Protein AF-A0A954J4G6-F1 (afdb_monomer)

Mean predicted aligned error: 4.96 Å

Radius of gyration: 21.64 Å; Cα contacts (8 Å, |Δi|>4): 442; chains: 1; bounding box: 51×30×66 Å

Sequence (267 aa):
ARALQIHADELAREHLVERLFADDDSALHAAVLDAFADPEGMAVESLALSPGILVVGAGEATLFSTLAVEAVTRARRIAVERGADAIAPREVLYGAVASLTQDARAALVEAGLREELAAGESTSRTSSIVESGHLFHAFSNDARRLLVLAAREASRAEEPSISPARLVLAALQTDRDLGAACGLTSHRARLLLDGRTVDATPAPVRELVVDPTLTAFLESLPEGAGSIDVALQLLLEPQHELAQILLRQKVGADRLRAARSVFSDPH

Solvent-accessible surface area (backbone atoms only — not comparable to full-atom values): 14036 Å² total; per-residue (Å²): 112,66,52,53,53,28,61,24,79,41,47,46,54,33,56,56,54,17,49,41,28,64,29,81,71,29,23,33,20,50,44,33,47,75,65,75,34,59,30,63,60,49,14,38,54,27,50,62,69,33,71,56,47,64,48,75,56,94,91,44,59,39,27,40,22,48,48,23,51,51,8,50,53,44,9,47,53,51,24,36,73,23,23,29,76,44,29,40,40,46,34,38,27,37,19,9,51,76,45,41,55,70,69,59,38,48,55,45,40,77,65,42,39,38,64,69,57,30,60,56,83,68,45,98,49,80,35,77,43,70,93,73,75,74,84,66,75,46,41,31,74,65,27,49,51,21,51,54,47,16,37,53,57,20,54,76,67,72,42,88,33,28,14,18,50,32,40,36,42,20,22,25,62,67,35,60,65,55,13,62,68,19,47,35,50,31,71,61,52,46,67,70,40,59,96,59,44,79,65,84,59,71,58,80,90,71,88,62,50,70,34,68,68,31,53,56,52,59,72,69,50,60,91,88,59,45,55,48,48,54,56,48,56,39,54,76,43,59,87,40,69,75,25,39,54,37,51,76,55,70,55,42,64,72,57,49,62,59,35,58,82,78,41,66,56,79,131

Secondary structure (DSSP, 8-state):
-HHHHTT-SEE-HHHHHHHHHH-TTSHHHHHHHHTT--HHHHHHHHHHHSSSSEEEETTEEEEEPHHHHHHHHHHHHHHHHTT-SSB-HHHHHHHHHTTS-HHHHHHHHHTT--HHHHH-PPPSSPPSS-SSS-TTTTB-HHHHHHHHHHHHHHHHTT-SEE-HHHHHHHHHHH-HHHHHHTT--HHHHHHHSTT-----PPPP--PPEEPHHHHHHHHTSPTT--HHHHHHHHTTSTTSHHHHHHHHTT--HHHHHHHTTT-----

pLDDT: mean 92.08, std 5.9, range [64.94, 98.0]

Nearest PDB structures (foldseek):
  8xqu-assembly1_A  TM=8.124E-01  e=1.293E-04  Homo sapiens
  8ibp-assembly1_A  TM=8.055E-01  e=1.829E-04  Mycobacterium tuberculosis
  3fh2-assembly1_A  TM=7.903E-01  e=2.343E-04  Corynebacterium glutamicum
  3wde-assembly1_A  TM=7.968E-01  e=3.845E-04  Mycobacterium tuberculosis
  6ucr-assembly1_A  TM=7.810E-01  e=3.845E-04  Mycobacterium tuberculosis H37Rv

Structure (mmCIF, N/CA/C/O backbone):
data_AF-A0A954J4G6-F1
#
_entry.id   AF-A0A954J4G6-F1
#
loop_
_atom_site.group_PDB
_atom_site.id
_atom_site.type_symbol
_atom_site.label_atom_id
_atom_site.label_alt_id
_atom_site.label_comp_id
_atom_site.label_asym_id
_atom_site.label_entity_id
_atom_site.label_seq_id
_atom_site.pdbx_PDB_ins_code
_atom_site.Cartn_x
_atom_site.Cartn_y
_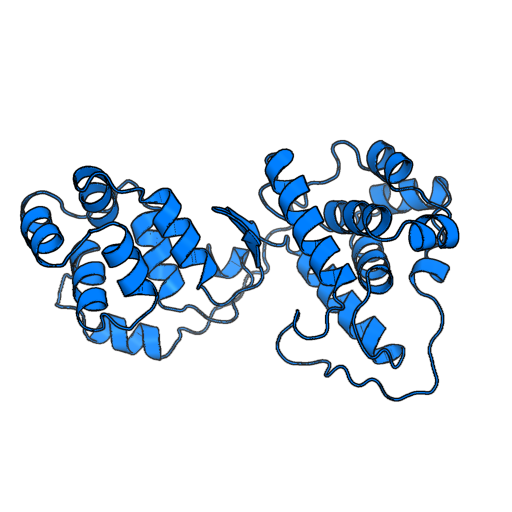atom_site.Cartn_z
_atom_site.occupancy
_atom_site.B_iso_or_equiv
_atom_site.auth_seq_id
_atom_site.auth_comp_id
_atom_site.auth_asym_id
_atom_site.auth_atom_id
_atom_site.pdbx_PDB_model_num
ATOM 1 N N . ALA A 1 1 ? -8.451 11.296 5.433 1.00 78.62 1 ALA A N 1
ATOM 2 C CA . ALA A 1 1 ? -7.071 11.463 4.918 1.00 78.62 1 ALA A CA 1
ATOM 3 C C . ALA A 1 1 ? -6.434 10.126 4.536 1.00 78.62 1 ALA A C 1
ATOM 5 O O . ALA A 1 1 ? -6.023 9.989 3.393 1.00 78.62 1 ALA A O 1
ATOM 6 N N . ARG A 1 2 ? -6.398 9.130 5.437 1.00 87.06 2 ARG A N 1
ATOM 7 C CA . ARG A 1 2 ? -5.784 7.812 5.183 1.00 87.06 2 ARG A CA 1
ATOM 8 C C . ARG A 1 2 ? -6.341 7.073 3.959 1.00 87.06 2 ARG A C 1
ATOM 10 O O . ARG A 1 2 ? -5.563 6.692 3.098 1.00 87.06 2 ARG A O 1
ATOM 17 N N . ALA A 1 3 ? -7.667 6.988 3.815 1.00 90.19 3 ALA A N 1
ATOM 18 C CA . ALA A 1 3 ? -8.317 6.393 2.638 1.00 90.19 3 ALA A CA 1
ATOM 19 C C . ALA A 1 3 ? -7.835 7.008 1.300 1.00 90.19 3 ALA A C 1
ATOM 21 O O . ALA A 1 3 ? -7.580 6.301 0.331 1.00 90.19 3 ALA A O 1
ATOM 22 N N . LEU A 1 4 ? -7.605 8.329 1.260 1.00 90.25 4 LEU A N 1
ATOM 23 C CA . LEU A 1 4 ? -7.035 8.997 0.082 1.00 90.25 4 LEU A CA 1
ATOM 24 C C . LEU A 1 4 ? -5.568 8.614 -0.151 1.00 90.25 4 LEU A C 1
ATOM 26 O O . LEU A 1 4 ? -5.170 8.419 -1.293 1.00 90.25 4 LEU A O 1
ATOM 30 N N . GLN A 1 5 ? -4.769 8.492 0.914 1.00 89.62 5 GLN A N 1
ATOM 31 C CA . GLN A 1 5 ? -3.356 8.096 0.820 1.00 89.62 5 GLN A CA 1
ATOM 32 C C . GLN A 1 5 ? -3.181 6.674 0.283 1.00 89.62 5 GLN A C 1
ATOM 34 O O . GLN A 1 5 ? -2.186 6.398 -0.379 1.00 89.62 5 GLN A O 1
ATOM 39 N N . ILE A 1 6 ? -4.137 5.786 0.562 1.00 91.56 6 ILE A N 1
ATOM 40 C CA . ILE A 1 6 ? -4.131 4.415 0.040 1.00 91.56 6 ILE A CA 1
ATOM 41 C C . ILE A 1 6 ? -4.846 4.303 -1.311 1.00 91.56 6 ILE A C 1
ATOM 43 O O . ILE A 1 6 ? -5.009 3.200 -1.820 1.00 91.56 6 ILE A O 1
ATOM 47 N N . HIS A 1 7 ? -5.275 5.423 -1.901 1.00 91.81 7 HIS A N 1
ATOM 48 C CA . HIS A 1 7 ? -5.999 5.469 -3.176 1.00 91.81 7 HIS A CA 1
ATOM 49 C C . HIS A 1 7 ? -7.298 4.648 -3.167 1.00 91.81 7 HIS A C 1
ATOM 51 O O . HIS A 1 7 ? -7.689 4.089 -4.189 1.00 91.81 7 HIS A O 1
ATOM 57 N N . ALA A 1 8 ? -7.976 4.585 -2.018 1.00 92.00 8 ALA A N 1
ATOM 58 C CA . ALA A 1 8 ? -9.291 3.965 -1.878 1.00 92.00 8 ALA A CA 1
ATOM 59 C C . ALA A 1 8 ? -10.324 4.707 -2.725 1.00 92.00 8 ALA A C 1
ATOM 61 O O . ALA A 1 8 ? -10.315 5.940 -2.740 1.00 92.00 8 ALA A O 1
ATOM 62 N N . ASP A 1 9 ? -11.217 3.986 -3.403 1.00 90.62 9 ASP A N 1
ATOM 63 C CA . ASP A 1 9 ? -12.318 4.585 -4.174 1.00 90.62 9 ASP A CA 1
ATOM 64 C C . ASP A 1 9 ? -13.518 4.987 -3.317 1.00 90.62 9 ASP A C 1
ATOM 66 O O . ASP A 1 9 ? -14.297 5.859 -3.705 1.00 90.62 9 ASP A O 1
ATOM 70 N N . GLU A 1 10 ? -13.618 4.412 -2.125 1.00 92.81 10 GLU A N 1
ATOM 71 C CA . GLU A 1 10 ? -14.697 4.641 -1.177 1.00 92.81 10 GLU A CA 1
ATOM 72 C C . GLU A 1 10 ? -14.179 4.659 0.263 1.00 92.81 10 GLU A C 1
ATOM 74 O O . GLU A 1 10 ? -13.083 4.182 0.568 1.00 92.81 10 GLU A O 1
ATOM 79 N N . LEU A 1 11 ? -14.980 5.218 1.164 1.00 94.06 11 LEU A N 1
ATOM 80 C CA . LEU A 1 11 ? -14.754 5.159 2.598 1.00 94.06 11 LEU A CA 1
ATOM 81 C C . LEU A 1 11 ? -15.533 3.974 3.185 1.00 94.06 11 LEU A C 1
ATOM 83 O O . LEU A 1 11 ? -16.742 4.061 3.372 1.00 94.06 11 LEU A O 1
ATOM 87 N N . ALA A 1 12 ? -14.819 2.890 3.481 1.00 94.69 12 ALA A N 1
ATOM 88 C CA . ALA A 1 12 ? -15.344 1.679 4.118 1.00 94.69 12 ALA A CA 1
ATOM 89 C C . ALA A 1 12 ? -15.074 1.590 5.636 1.00 94.69 12 ALA A C 1
ATOM 91 O O . ALA A 1 12 ? -14.345 2.414 6.202 1.00 94.69 12 ALA A O 1
ATOM 92 N N . ARG A 1 13 ? -15.663 0.576 6.292 1.00 94.56 13 ARG A N 1
ATOM 93 C CA . ARG A 1 13 ? -15.590 0.335 7.750 1.00 94.56 13 ARG A CA 1
ATOM 94 C C . ARG A 1 13 ? -14.171 0.130 8.251 1.00 94.56 13 ARG A C 1
ATOM 96 O O . ARG A 1 13 ? -13.824 0.587 9.335 1.00 94.56 13 ARG A O 1
ATOM 103 N N . GLU A 1 14 ? -13.351 -0.512 7.442 1.00 95.06 14 GLU A N 1
ATOM 104 C CA . GLU A 1 14 ? -11.958 -0.826 7.721 1.00 95.06 14 GLU A CA 1
ATOM 105 C C . GLU A 1 14 ? -11.155 0.449 8.006 1.00 95.06 14 GLU A C 1
ATOM 107 O O . GLU A 1 14 ? -10.352 0.465 8.933 1.00 95.06 14 GLU A O 1
ATOM 112 N N . HIS A 1 15 ? -11.443 1.551 7.302 1.00 95.00 15 HIS A N 1
ATOM 113 C CA . HIS A 1 15 ? -10.787 2.839 7.541 1.00 95.00 15 HIS A CA 1
ATOM 114 C C . HIS A 1 15 ? -11.152 3.454 8.892 1.00 95.00 15 HIS A C 1
ATOM 116 O O . HIS A 1 15 ? -10.317 4.098 9.522 1.00 95.00 15 HIS A O 1
ATOM 122 N N . LEU A 1 16 ? -12.407 3.298 9.326 1.00 94.88 16 LEU A N 1
ATOM 123 C CA . LEU A 1 16 ? -12.833 3.763 10.643 1.00 94.88 16 LEU A CA 1
ATOM 124 C C . LEU A 1 16 ? -12.097 2.971 11.724 1.00 94.88 16 LEU A C 1
ATOM 126 O O . LEU A 1 16 ? -11.519 3.560 12.628 1.00 94.88 16 LEU A O 1
ATOM 130 N N . VAL A 1 17 ? -12.093 1.645 11.606 1.00 94.88 17 VAL A N 1
ATOM 131 C CA . VAL A 1 17 ? -11.484 0.751 12.597 1.00 94.88 17 VAL A CA 1
ATOM 132 C C . VAL A 1 17 ? -9.966 0.920 12.656 1.00 94.88 17 VAL A C 1
ATOM 134 O O . VAL A 1 17 ? -9.419 1.018 13.751 1.00 94.88 17 VAL A O 1
ATOM 137 N N . GLU A 1 18 ? -9.295 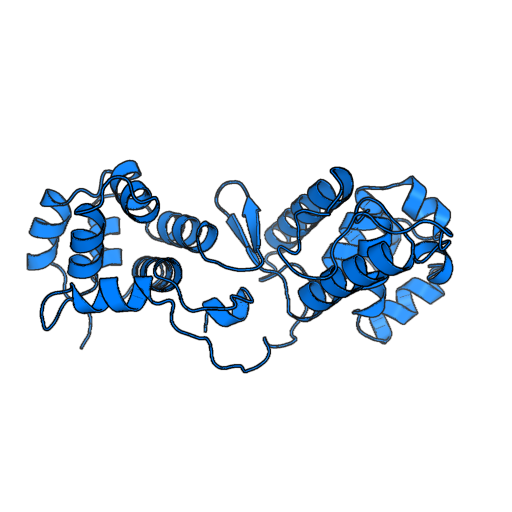1.040 11.506 1.00 95.44 18 GLU A N 1
ATOM 138 C CA . GLU A 1 18 ? -7.873 1.398 11.440 1.00 95.44 18 GLU A CA 1
ATOM 139 C C . GLU A 1 18 ? -7.596 2.683 12.207 1.00 95.44 18 GLU A C 1
ATOM 141 O O . GLU A 1 18 ? -6.696 2.708 13.046 1.00 95.44 18 GLU A O 1
ATOM 146 N N . ARG A 1 19 ? -8.409 3.723 11.981 1.00 94.81 19 ARG A N 1
ATOM 147 C CA . ARG A 1 19 ? -8.223 5.001 12.658 1.00 94.81 19 ARG A CA 1
ATOM 148 C C . ARG A 1 19 ? -8.401 4.876 14.165 1.00 94.81 19 ARG A C 1
ATOM 150 O O . ARG A 1 19 ? -7.614 5.469 14.885 1.00 94.81 19 ARG A O 1
ATOM 157 N N . LEU A 1 20 ? -9.394 4.124 14.635 1.00 95.44 20 LEU A N 1
ATOM 158 C CA . LEU A 1 20 ? -9.620 3.936 16.069 1.00 95.44 20 LEU A CA 1
ATOM 159 C C . LEU A 1 20 ? -8.474 3.171 16.741 1.00 95.44 20 LEU A C 1
ATOM 161 O O . LEU A 1 20 ? -8.120 3.490 17.865 1.00 95.44 20 LEU A O 1
ATOM 165 N N . PHE A 1 21 ? -7.861 2.189 16.079 1.00 95.50 21 PHE A N 1
ATOM 166 C CA . PHE A 1 21 ? -6.684 1.522 16.642 1.00 95.50 21 PHE A CA 1
ATOM 167 C C . PHE A 1 21 ? -5.418 2.386 16.574 1.00 95.50 21 PHE A C 1
ATOM 169 O O . PHE A 1 21 ? -4.596 2.316 17.479 1.00 95.50 21 PHE A O 1
ATOM 176 N N . ALA A 1 22 ? -5.264 3.214 15.539 1.00 93.81 22 ALA A N 1
ATOM 177 C CA . ALA A 1 22 ? -4.099 4.083 15.356 1.00 93.81 22 ALA A CA 1
ATOM 178 C C . ALA A 1 22 ? -4.157 5.407 16.144 1.00 93.81 22 ALA A C 1
ATOM 180 O O . ALA A 1 22 ? -3.226 6.205 16.056 1.00 93.81 22 ALA A O 1
ATOM 181 N N . ASP A 1 23 ? -5.268 5.699 16.820 1.00 95.00 23 ASP A N 1
ATOM 182 C CA . ASP A 1 23 ? -5.458 6.933 17.579 1.00 95.00 23 ASP A CA 1
ATOM 183 C C . ASP A 1 23 ? -5.207 6.678 19.068 1.00 95.00 23 ASP A C 1
ATOM 185 O O . ASP A 1 23 ? -6.077 6.136 19.756 1.00 95.00 23 ASP A O 1
ATOM 189 N N . ASP A 1 24 ? -4.016 7.061 19.540 1.00 94.19 24 ASP A N 1
ATOM 190 C CA . ASP A 1 24 ? -3.556 6.901 20.930 1.00 94.19 24 ASP A CA 1
ATOM 191 C C . ASP A 1 24 ? -4.494 7.566 21.948 1.00 94.19 24 ASP A C 1
ATOM 193 O O . ASP A 1 24 ? -4.561 7.144 23.105 1.00 94.19 24 ASP A O 1
ATOM 197 N N . ASP A 1 25 ? -5.246 8.583 21.516 1.00 94.44 25 ASP A N 1
ATOM 198 C CA . ASP A 1 25 ? -6.209 9.287 22.358 1.00 94.44 25 ASP A CA 1
ATOM 199 C C . ASP A 1 25 ? -7.565 8.561 22.437 1.00 94.44 25 ASP A C 1
ATOM 201 O O . ASP A 1 25 ? -8.404 8.909 23.268 1.00 94.44 25 ASP A O 1
ATOM 205 N N . SER A 1 26 ? -7.817 7.549 21.600 1.00 96.06 26 SER A N 1
ATOM 206 C CA . SER A 1 26 ? -9.089 6.823 21.615 1.00 96.06 26 SER A CA 1
ATOM 207 C C . SER A 1 26 ? -9.205 5.856 22.799 1.00 96.06 26 SER A C 1
ATOM 209 O O . SER A 1 26 ? -8.260 5.166 23.198 1.00 96.06 26 SER A O 1
ATOM 211 N N . ALA A 1 27 ? -10.421 5.720 23.330 1.00 96.62 27 ALA A N 1
ATOM 212 C CA . ALA A 1 27 ? -10.705 4.772 24.404 1.00 96.62 27 ALA A CA 1
ATOM 213 C C . ALA A 1 27 ? -10.478 3.314 23.975 1.00 96.62 27 ALA A C 1
ATOM 215 O O . ALA A 1 27 ? -10.077 2.485 24.793 1.00 96.62 27 ALA A O 1
ATOM 216 N N . LEU A 1 28 ? -10.724 2.990 22.701 1.00 96.75 28 LEU A N 1
ATOM 217 C CA . LEU A 1 28 ? -10.469 1.664 22.149 1.00 96.75 28 LEU A CA 1
ATOM 218 C C . LEU A 1 28 ? -8.977 1.336 22.153 1.00 96.75 28 LEU A C 1
ATOM 220 O O . LEU A 1 28 ? -8.618 0.244 22.592 1.00 96.75 28 LEU A O 1
ATOM 224 N N . HIS A 1 29 ? -8.120 2.260 21.715 1.00 96.88 29 HIS A N 1
ATOM 225 C CA . HIS A 1 29 ? -6.672 2.073 21.759 1.00 96.88 29 HIS A CA 1
ATOM 226 C C . HIS A 1 29 ? -6.206 1.787 23.193 1.00 96.88 29 HIS A C 1
ATOM 228 O O . HIS A 1 29 ? -5.555 0.772 23.447 1.00 96.88 29 HIS A O 1
ATOM 234 N N . ALA A 1 30 ? -6.631 2.610 24.158 1.00 95.94 30 ALA A N 1
ATOM 235 C CA . ALA A 1 30 ? -6.304 2.409 25.569 1.00 95.94 30 ALA A CA 1
ATOM 236 C C . ALA A 1 30 ? -6.808 1.055 26.112 1.00 95.94 30 ALA A C 1
ATOM 238 O O . ALA A 1 30 ? -6.076 0.348 26.806 1.00 95.94 30 ALA A O 1
ATOM 239 N N . ALA A 1 31 ? -8.030 0.648 25.752 1.00 96.25 31 ALA A N 1
ATOM 240 C CA . ALA A 1 31 ? -8.602 -0.637 26.152 1.00 96.25 31 ALA A CA 1
ATOM 241 C C . ALA A 1 31 ? -7.849 -1.842 25.558 1.00 96.25 31 ALA A C 1
ATOM 243 O O . ALA A 1 31 ? -7.727 -2.882 26.209 1.00 96.25 31 ALA A O 1
ATOM 244 N N . VAL A 1 32 ? -7.350 -1.723 24.326 1.00 95.88 32 VAL A N 1
ATOM 245 C CA . VAL A 1 32 ? -6.523 -2.747 23.668 1.00 95.88 32 VAL A CA 1
ATOM 246 C C . VAL A 1 32 ? -5.147 -2.842 24.333 1.00 95.88 32 VAL A C 1
ATOM 248 O O . VAL A 1 32 ? -4.682 -3.950 24.602 1.00 95.88 32 VAL A O 1
ATOM 251 N N . LEU A 1 33 ? -4.525 -1.714 24.682 1.00 95.75 33 LEU A N 1
ATOM 252 C CA . LEU A 1 33 ? -3.269 -1.716 25.438 1.00 95.75 33 LEU A CA 1
ATOM 253 C C . LEU A 1 33 ? -3.428 -2.353 26.824 1.00 95.75 33 LEU A C 1
ATOM 255 O O . LEU A 1 33 ? -2.626 -3.207 27.202 1.00 95.75 33 LEU A O 1
ATOM 259 N N . ASP A 1 34 ? -4.485 -2.002 27.563 1.00 95.00 34 ASP A N 1
ATOM 260 C CA . ASP A 1 34 ? -4.802 -2.604 28.871 1.00 95.00 34 ASP A CA 1
ATOM 261 C C . ASP A 1 34 ? -5.051 -4.120 28.764 1.00 95.00 34 ASP A C 1
ATOM 263 O O . ASP A 1 34 ? -4.730 -4.907 29.658 1.00 95.00 34 ASP A O 1
ATOM 267 N N . ALA A 1 35 ? -5.541 -4.568 27.607 1.00 93.19 35 ALA A N 1
ATOM 268 C CA . ALA A 1 35 ? -5.709 -5.975 27.279 1.00 93.19 35 ALA A CA 1
ATOM 269 C C . ALA A 1 35 ? -4.388 -6.729 27.009 1.00 93.19 35 ALA A C 1
ATOM 271 O O . ALA A 1 35 ? -4.451 -7.949 26.794 1.00 93.19 35 A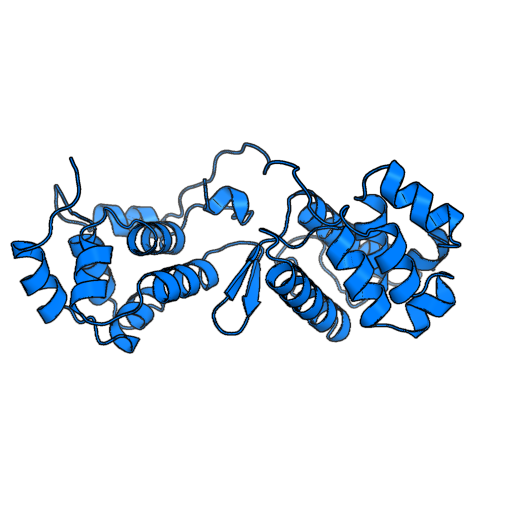LA A O 1
ATOM 272 N N . PHE A 1 36 ? -3.235 -6.043 27.048 1.00 92.62 36 PHE A N 1
ATOM 273 C CA . PHE A 1 36 ? -1.912 -6.503 26.601 1.00 92.62 36 PHE A CA 1
ATOM 274 C C . PHE A 1 36 ? -1.879 -6.912 25.121 1.00 92.62 36 PHE A C 1
ATOM 276 O O . PHE A 1 36 ? -1.151 -7.834 24.743 1.00 92.62 36 PHE A O 1
ATOM 283 N N . ALA A 1 37 ? -2.702 -6.262 24.298 1.00 94.75 37 ALA A N 1
ATOM 284 C CA . ALA A 1 37 ? -2.718 -6.434 22.852 1.00 94.75 37 ALA A CA 1
ATOM 285 C C . ALA A 1 37 ? -1.965 -5.288 22.152 1.00 94.75 37 ALA A C 1
ATOM 287 O O . ALA A 1 37 ? -1.604 -4.293 22.778 1.00 94.75 37 ALA A O 1
ATOM 288 N N . ASP A 1 38 ? -1.704 -5.465 20.857 1.00 94.44 38 ASP A N 1
ATOM 289 C CA . ASP A 1 38 ? -0.941 -4.535 20.021 1.00 94.44 38 ASP A CA 1
ATOM 290 C C . ASP A 1 38 ? -1.889 -3.702 19.132 1.00 94.44 38 ASP A C 1
ATOM 292 O O . ASP A 1 38 ? -2.315 -4.192 18.080 1.00 94.44 38 ASP A O 1
ATOM 296 N N . PRO A 1 39 ? -2.265 -2.473 19.536 1.00 94.44 39 PRO A N 1
ATOM 297 C CA . PRO A 1 39 ? -3.157 -1.632 18.743 1.00 94.44 39 PRO A CA 1
ATOM 298 C C . PRO A 1 39 ? -2.531 -1.218 17.406 1.00 94.44 39 PRO A C 1
ATOM 300 O O . PRO A 1 39 ? -3.248 -1.141 16.411 1.00 94.44 39 PRO A O 1
ATOM 303 N N . GLU A 1 40 ? -1.212 -1.024 17.332 1.00 93.31 40 GLU A N 1
ATOM 304 C CA . GLU A 1 40 ? -0.533 -0.669 16.081 1.00 93.31 40 GLU A CA 1
ATOM 305 C C . GLU A 1 40 ? -0.629 -1.818 15.072 1.00 93.31 40 GLU A C 1
ATOM 307 O O . GLU A 1 40 ? -1.041 -1.620 13.925 1.00 93.31 40 GLU A O 1
ATOM 312 N N . GLY A 1 41 ? -0.343 -3.046 15.514 1.00 92.75 41 GLY A N 1
ATOM 313 C CA . GLY A 1 41 ? -0.521 -4.249 14.702 1.00 92.75 41 GLY A CA 1
ATOM 314 C C . GLY A 1 41 ? -1.968 -4.427 14.231 1.00 92.75 41 GLY A C 1
ATOM 315 O O . GLY A 1 41 ? -2.214 -4.728 13.062 1.00 92.75 41 GLY A O 1
ATOM 316 N N . MET A 1 42 ? -2.947 -4.162 15.100 1.00 94.62 42 MET A N 1
ATOM 317 C CA . MET A 1 42 ? -4.372 -4.221 14.749 1.00 94.62 42 MET A CA 1
ATOM 318 C C . MET A 1 42 ? -4.792 -3.128 13.755 1.00 94.62 42 MET A C 1
ATOM 320 O O . MET A 1 42 ? -5.629 -3.385 12.881 1.00 94.62 42 MET A O 1
ATOM 324 N N . ALA A 1 43 ? -4.206 -1.931 13.843 1.00 94.38 43 ALA A N 1
ATOM 325 C CA . ALA A 1 43 ? -4.399 -0.870 12.861 1.00 94.38 43 ALA A CA 1
ATOM 326 C C . ALA A 1 43 ? -3.853 -1.287 11.488 1.00 94.38 43 ALA A C 1
ATOM 328 O O . ALA A 1 43 ? -4.547 -1.137 10.483 1.00 94.38 43 ALA A O 1
ATOM 329 N N . VAL A 1 44 ? -2.658 -1.889 11.437 1.00 92.94 44 VAL A N 1
ATOM 330 C CA . VAL A 1 44 ? -2.066 -2.419 10.195 1.00 92.94 44 VAL A CA 1
ATOM 331 C C . VAL A 1 44 ? -2.918 -3.541 9.600 1.00 92.94 44 VAL A C 1
ATOM 333 O O . VAL A 1 44 ? -3.169 -3.538 8.395 1.00 92.94 44 VAL A O 1
ATOM 336 N N . GLU A 1 45 ? -3.404 -4.476 10.420 1.00 93.56 45 GLU A N 1
ATOM 337 C CA . GLU A 1 45 ? -4.316 -5.533 9.967 1.00 93.56 45 GLU A CA 1
ATOM 338 C C . GLU A 1 45 ? -5.620 -4.946 9.402 1.00 93.56 45 GLU A C 1
ATOM 340 O O . GLU A 1 45 ? -6.078 -5.379 8.348 1.00 93.56 45 GLU A O 1
ATOM 345 N N . SER A 1 46 ? -6.186 -3.921 10.045 1.00 94.31 46 SER A N 1
ATOM 346 C CA . SER A 1 46 ? -7.394 -3.234 9.560 1.00 94.31 46 SER A CA 1
ATOM 347 C C . SER A 1 46 ? -7.133 -2.485 8.247 1.00 94.31 46 SER A C 1
ATOM 349 O O . SER A 1 46 ? -7.945 -2.534 7.322 1.00 94.31 46 SER A O 1
ATOM 351 N N . LEU A 1 47 ? -5.964 -1.849 8.116 1.00 92.75 47 LEU A N 1
ATOM 352 C CA . LEU A 1 47 ? -5.541 -1.192 6.880 1.00 92.75 47 LEU A CA 1
ATOM 353 C C . LEU A 1 47 ? -5.377 -2.192 5.732 1.00 92.75 47 LEU A C 1
ATOM 355 O O . LEU A 1 47 ? -5.742 -1.893 4.600 1.00 92.75 47 LEU A O 1
ATOM 359 N N . ALA A 1 48 ? -4.852 -3.383 6.020 1.00 91.62 48 ALA A N 1
ATOM 360 C CA . ALA A 1 48 ? -4.660 -4.443 5.035 1.00 91.62 48 ALA A CA 1
ATOM 361 C C . ALA A 1 48 ? -5.983 -4.990 4.472 1.00 91.62 48 ALA A C 1
ATOM 363 O O . ALA A 1 48 ? -5.996 -5.498 3.351 1.00 91.62 48 ALA A O 1
ATOM 364 N N . LEU A 1 49 ? -7.077 -4.873 5.231 1.00 92.19 49 LEU A N 1
ATOM 365 C CA . LEU A 1 49 ? -8.432 -5.207 4.783 1.00 92.19 49 LEU A CA 1
ATOM 366 C C . LEU A 1 49 ? -9.113 -4.057 4.031 1.00 92.19 49 LEU A C 1
ATOM 368 O O . LEU A 1 49 ? -10.098 -4.283 3.332 1.00 92.19 49 LEU A O 1
ATOM 372 N N . SER A 1 50 ? -8.608 -2.828 4.175 1.00 91.75 50 SER A N 1
ATOM 373 C CA . SER A 1 50 ? -9.239 -1.645 3.594 1.00 91.75 50 SER A CA 1
ATOM 374 C C . SER A 1 50 ? -9.218 -1.694 2.063 1.00 91.75 50 SER A C 1
ATOM 376 O O . SER A 1 50 ? -8.195 -2.058 1.470 1.00 91.75 50 SER A O 1
ATOM 378 N N . PRO A 1 51 ? -10.306 -1.279 1.388 1.00 87.12 51 PRO A N 1
ATOM 379 C CA . PRO A 1 51 ? -10.293 -1.154 -0.061 1.00 87.12 51 PRO A CA 1
ATOM 380 C C . PRO A 1 51 ? -9.281 -0.077 -0.466 1.00 87.12 51 PRO A C 1
ATOM 382 O O . PRO A 1 51 ? -9.399 1.079 -0.075 1.00 87.12 51 PRO A O 1
ATOM 385 N N . GLY A 1 52 ? -8.268 -0.446 -1.250 1.00 89.69 52 GLY A N 1
ATOM 386 C CA . GLY A 1 52 ? -7.197 0.467 -1.643 1.00 89.69 52 GLY A CA 1
ATOM 387 C C . GLY A 1 52 ? -6.047 -0.216 -2.379 1.00 89.69 52 GLY A C 1
ATOM 388 O O . GLY A 1 52 ? -6.096 -1.399 -2.720 1.00 89.69 52 GLY A O 1
ATOM 389 N N . ILE A 1 53 ? -4.999 0.558 -2.646 1.00 90.81 53 ILE A N 1
ATOM 390 C CA . ILE A 1 53 ? -3.800 0.159 -3.382 1.00 90.81 53 ILE A CA 1
ATOM 391 C C . ILE A 1 53 ? -2.613 0.117 -2.415 1.00 90.81 53 ILE A C 1
ATOM 393 O O . ILE A 1 53 ? -1.983 1.132 -2.111 1.00 90.81 53 ILE A O 1
ATOM 397 N N . LEU A 1 54 ? -2.292 -1.087 -1.953 1.00 92.56 54 LEU A N 1
ATOM 398 C CA . LEU A 1 54 ? -1.245 -1.346 -0.968 1.00 92.56 54 LEU A CA 1
ATOM 399 C C . LEU A 1 54 ? -0.610 -2.729 -1.179 1.00 92.56 54 LEU A C 1
ATOM 401 O O . LEU A 1 54 ? -1.196 -3.608 -1.815 1.00 92.56 54 LEU A O 1
ATOM 405 N N . VAL A 1 55 ? 0.603 -2.918 -0.660 1.00 91.12 55 VAL A N 1
ATOM 406 C CA . VAL A 1 55 ? 1.263 -4.228 -0.565 1.00 91.12 55 VAL A CA 1
ATOM 407 C C . VAL A 1 55 ? 1.235 -4.677 0.889 1.00 91.12 55 VAL A C 1
ATOM 409 O O . VAL A 1 55 ? 1.851 -4.044 1.743 1.00 91.12 55 VAL A O 1
ATOM 412 N N . VAL A 1 56 ? 0.543 -5.785 1.158 1.00 88.44 56 VAL A N 1
ATOM 413 C CA . VAL A 1 56 ? 0.502 -6.407 2.488 1.00 88.44 56 VAL A CA 1
ATOM 414 C C . VAL A 1 56 ? 1.653 -7.401 2.623 1.00 88.44 56 VAL A C 1
ATOM 416 O O . VAL A 1 56 ? 1.770 -8.347 1.838 1.00 88.44 56 VAL A O 1
ATOM 419 N N . GLY A 1 57 ? 2.509 -7.177 3.616 1.00 81.88 57 GLY A N 1
ATOM 420 C CA . GLY A 1 57 ? 3.591 -8.062 4.034 1.00 81.88 57 GLY A CA 1
ATOM 421 C C . GLY A 1 57 ? 3.352 -8.643 5.429 1.00 81.88 57 GLY A C 1
ATOM 422 O O . GLY A 1 57 ? 2.284 -8.497 6.019 1.00 81.88 57 GLY A O 1
ATOM 423 N N . ALA A 1 58 ? 4.362 -9.320 5.977 1.00 75.62 58 ALA A N 1
ATOM 424 C CA . ALA A 1 58 ? 4.304 -9.817 7.348 1.00 75.62 58 ALA A CA 1
ATOM 425 C C . ALA A 1 58 ? 4.409 -8.642 8.335 1.00 75.62 58 ALA A C 1
ATOM 427 O O . ALA A 1 58 ? 5.509 -8.158 8.581 1.00 75.62 58 ALA A O 1
ATOM 428 N N . GLY A 1 59 ? 3.269 -8.203 8.875 1.00 73.62 59 GLY A N 1
ATOM 429 C CA . GLY A 1 59 ? 3.195 -7.126 9.871 1.00 73.62 59 GLY A CA 1
ATOM 430 C C . GLY A 1 59 ? 3.286 -5.709 9.300 1.00 73.62 59 GLY A C 1
ATOM 431 O O . GLY A 1 59 ? 3.421 -4.763 10.063 1.00 73.62 59 GLY A O 1
ATOM 432 N N . GLU A 1 60 ? 3.209 -5.543 7.978 1.00 83.25 60 GLU A N 1
ATOM 433 C CA . GLU A 1 60 ? 3.321 -4.235 7.327 1.00 83.25 60 GLU A CA 1
ATOM 434 C C . GLU A 1 60 ? 2.320 -4.105 6.175 1.00 83.25 60 GLU A C 1
ATOM 436 O O . GLU A 1 60 ? 2.080 -5.058 5.429 1.00 83.25 60 GLU A O 1
ATOM 441 N N . ALA A 1 61 ? 1.786 -2.899 5.991 1.00 88.94 61 ALA A N 1
ATOM 442 C CA . ALA A 1 61 ? 0.993 -2.511 4.831 1.00 88.94 61 ALA A CA 1
ATOM 443 C C . ALA A 1 61 ? 1.662 -1.300 4.166 1.00 88.94 61 ALA A C 1
ATOM 445 O O . ALA A 1 61 ? 1.514 -0.163 4.616 1.00 88.94 61 ALA A O 1
ATOM 446 N N . THR A 1 62 ? 2.446 -1.539 3.112 1.00 92.50 62 THR A N 1
ATOM 447 C CA . THR A 1 62 ? 3.174 -0.469 2.419 1.00 92.50 62 THR A CA 1
ATOM 448 C C . THR A 1 62 ? 2.307 0.142 1.326 1.00 92.50 62 THR A C 1
ATOM 450 O O . THR A 1 62 ? 1.816 -0.552 0.432 1.00 92.50 62 THR A O 1
ATOM 453 N N . LEU A 1 63 ? 2.142 1.460 1.383 1.00 93.94 63 LEU A N 1
ATOM 454 C CA . LEU A 1 63 ? 1.328 2.225 0.442 1.00 93.94 63 LEU A CA 1
ATOM 455 C C . LEU A 1 63 ? 2.074 2.478 -0.866 1.00 93.94 63 LEU A C 1
ATOM 457 O O . LEU A 1 63 ? 3.302 2.522 -0.883 1.00 93.94 63 LEU A O 1
ATOM 461 N N . PHE A 1 64 ? 1.343 2.719 -1.951 1.00 95.94 64 PHE A N 1
ATOM 462 C CA . PHE A 1 64 ? 1.919 3.299 -3.164 1.00 95.94 64 PHE A CA 1
ATOM 463 C C . PHE A 1 64 ? 1.863 4.825 -3.103 1.00 95.94 64 PHE A C 1
ATOM 465 O O . PHE A 1 64 ? 0.851 5.408 -2.710 1.00 95.94 64 PHE A O 1
ATOM 472 N N . SER A 1 65 ? 2.935 5.482 -3.541 1.00 96.31 65 SER A N 1
ATOM 473 C CA . SER A 1 65 ? 2.915 6.923 -3.770 1.00 96.31 65 SER A CA 1
ATOM 474 C C . SER A 1 65 ? 1.994 7.268 -4.945 1.00 96.31 65 SER A C 1
ATOM 476 O O . SER A 1 65 ? 1.672 6.408 -5.772 1.00 96.31 65 SER A O 1
ATOM 478 N N . THR A 1 66 ? 1.599 8.536 -5.067 1.00 95.25 66 THR A N 1
ATOM 479 C CA . THR A 1 66 ? 0.751 9.001 -6.176 1.00 95.25 66 THR A CA 1
ATOM 480 C C . THR A 1 66 ? 1.365 8.677 -7.536 1.00 95.25 66 THR A C 1
ATOM 482 O O . THR A 1 66 ? 0.718 8.037 -8.368 1.00 95.25 66 THR A O 1
ATOM 485 N N . LEU A 1 67 ? 2.641 9.015 -7.751 1.00 96.50 67 LEU A N 1
ATOM 486 C CA . LEU A 1 67 ? 3.295 8.735 -9.031 1.00 96.50 67 LEU A CA 1
ATOM 487 C C . LEU A 1 67 ? 3.537 7.236 -9.243 1.00 96.50 67 LEU A C 1
ATOM 489 O O . LEU A 1 67 ? 3.619 6.778 -10.382 1.00 96.50 67 LEU A O 1
ATOM 493 N N . ALA A 1 68 ? 3.636 6.440 -8.175 1.00 97.12 68 ALA A N 1
ATOM 494 C CA . ALA A 1 68 ? 3.746 4.993 -8.300 1.00 97.12 68 ALA A CA 1
ATOM 495 C C . ALA A 1 68 ? 2.425 4.353 -8.751 1.00 97.12 68 ALA A C 1
ATOM 497 O O . ALA A 1 68 ? 2.460 3.449 -9.587 1.00 97.12 68 ALA A O 1
ATOM 498 N N . VAL A 1 69 ? 1.273 4.842 -8.276 1.00 95.75 69 VAL A N 1
ATOM 499 C CA . VAL A 1 69 ? -0.049 4.424 -8.783 1.00 95.75 69 VAL A CA 1
ATOM 500 C C . VAL A 1 69 ? -0.205 4.774 -10.260 1.00 95.75 69 VAL A C 1
ATOM 502 O O . VAL A 1 69 ? -0.635 3.934 -11.058 1.00 95.75 69 VAL A O 1
ATOM 505 N N . GLU A 1 70 ? 0.208 5.976 -10.663 1.00 95.06 70 GLU A N 1
ATOM 506 C CA . GLU A 1 70 ? 0.230 6.362 -12.077 1.00 95.06 70 GLU A CA 1
ATOM 507 C C . GLU A 1 70 ? 1.144 5.447 -12.901 1.00 95.06 70 GLU A C 1
ATOM 509 O O . GLU A 1 70 ? 0.760 5.002 -13.987 1.00 95.06 70 GLU A O 1
ATOM 514 N N . ALA A 1 71 ? 2.321 5.102 -12.371 1.00 96.56 71 ALA A N 1
ATOM 515 C CA . ALA A 1 71 ? 3.269 4.204 -13.018 1.00 96.56 71 ALA A CA 1
ATOM 516 C C . ALA A 1 71 ? 2.683 2.807 -13.265 1.00 96.56 71 ALA A C 1
ATOM 518 O O . ALA A 1 71 ? 2.781 2.297 -14.384 1.00 96.56 71 ALA A O 1
ATOM 519 N N . VAL A 1 72 ? 2.047 2.186 -12.264 1.00 95.62 72 VAL A N 1
ATOM 520 C CA . VAL A 1 72 ? 1.451 0.846 -12.428 1.00 95.62 72 VAL A CA 1
ATOM 521 C C . VAL A 1 72 ? 0.185 0.870 -13.289 1.00 95.62 72 VAL A C 1
ATOM 523 O O . VAL A 1 72 ? -0.063 -0.067 -14.049 1.00 95.62 72 VAL A O 1
ATOM 526 N N . THR A 1 73 ? -0.575 1.965 -13.260 1.00 94.50 73 THR A N 1
ATOM 527 C CA . THR A 1 73 ? -1.721 2.169 -14.160 1.00 94.50 73 THR A CA 1
ATOM 528 C C . THR A 1 73 ? -1.253 2.307 -15.608 1.00 94.50 73 THR A C 1
ATOM 530 O O . THR A 1 73 ? -1.818 1.695 -16.517 1.00 94.50 73 THR A O 1
ATOM 533 N N . ARG A 1 74 ? -0.166 3.054 -15.836 1.00 94.31 74 ARG A N 1
ATOM 534 C CA . ARG A 1 74 ? 0.485 3.159 -17.146 1.00 94.31 74 ARG A CA 1
ATOM 535 C C . ARG A 1 74 ? 1.017 1.802 -17.608 1.00 94.31 74 ARG A C 1
ATOM 537 O O . ARG A 1 74 ? 0.807 1.446 -18.763 1.00 94.31 74 ARG A O 1
ATOM 544 N N . ALA A 1 75 ? 1.632 1.024 -16.718 1.00 94.81 75 ALA A N 1
ATOM 545 C CA . ALA A 1 75 ? 2.101 -0.328 -17.021 1.00 94.81 75 ALA A CA 1
ATOM 546 C C . ALA A 1 75 ? 0.965 -1.236 -17.523 1.00 94.81 75 ALA A C 1
ATOM 548 O O . ALA A 1 75 ? 1.133 -1.928 -18.527 1.00 94.81 75 ALA A O 1
ATOM 549 N N . ARG A 1 76 ? -0.215 -1.183 -16.885 1.00 94.12 76 ARG A N 1
ATOM 550 C CA . ARG A 1 76 ? -1.411 -1.908 -17.343 1.00 94.12 76 ARG A CA 1
ATOM 551 C C . ARG A 1 76 ? -1.832 -1.493 -18.746 1.00 94.12 76 ARG A C 1
ATOM 553 O O . ARG A 1 76 ? -2.012 -2.360 -19.595 1.00 94.12 76 ARG A O 1
ATOM 560 N N . ARG A 1 77 ? -1.968 -0.188 -18.997 1.00 92.25 77 ARG A N 1
ATOM 561 C CA . ARG A 1 77 ? -2.378 0.331 -20.312 1.00 92.25 77 ARG A CA 1
ATOM 562 C C . ARG A 1 77 ? -1.441 -0.145 -21.417 1.00 92.25 77 ARG A C 1
ATOM 564 O O . ARG A 1 77 ? -1.888 -0.635 -22.443 1.00 92.25 77 ARG A O 1
ATOM 571 N N . ILE A 1 78 ? -0.141 -0.092 -21.158 1.00 90.50 78 ILE A N 1
ATOM 572 C CA . ILE A 1 78 ? 0.877 -0.551 -22.101 1.00 90.50 78 ILE A CA 1
ATOM 573 C C . ILE A 1 78 ? 0.775 -2.058 -22.348 1.00 90.50 78 ILE A C 1
ATOM 575 O O . ILE A 1 78 ? 0.893 -2.502 -23.487 1.00 90.50 78 ILE A O 1
ATOM 579 N N . ALA A 1 79 ? 0.557 -2.858 -21.301 1.00 91.50 79 ALA A N 1
ATOM 580 C CA . ALA A 1 79 ? 0.360 -4.297 -21.453 1.00 91.50 79 ALA A CA 1
ATOM 581 C C . ALA A 1 79 ? -0.846 -4.595 -22.367 1.00 91.50 79 ALA A C 1
ATOM 583 O O . ALA A 1 79 ? -0.748 -5.436 -23.262 1.00 91.50 79 ALA A O 1
ATOM 584 N N . VAL A 1 80 ? -1.945 -3.850 -22.197 1.00 91.25 80 VAL A N 1
ATOM 585 C CA . VAL A 1 80 ? -3.144 -3.936 -23.049 1.00 91.25 80 VAL A CA 1
ATOM 586 C C . VAL A 1 80 ? -2.827 -3.546 -24.496 1.00 91.25 80 VAL A C 1
ATOM 588 O O . VAL A 1 80 ? -3.094 -4.327 -25.408 1.00 91.25 80 VAL A O 1
ATOM 591 N N . GLU A 1 81 ? -2.201 -2.386 -24.715 1.00 89.62 81 GLU A N 1
ATOM 592 C CA . GLU A 1 81 ? -1.813 -1.877 -26.044 1.00 89.62 81 GLU A CA 1
ATOM 593 C C . GLU A 1 81 ? -0.879 -2.833 -26.808 1.00 89.62 81 GLU A C 1
ATOM 595 O O . GLU A 1 81 ? -0.829 -2.824 -28.040 1.00 89.62 81 GLU A O 1
ATOM 600 N N . ARG A 1 82 ? -0.132 -3.679 -26.091 1.00 86.38 82 ARG A N 1
ATOM 601 C CA . ARG A 1 82 ? 0.765 -4.679 -26.685 1.00 86.38 82 ARG A CA 1
ATOM 602 C C . ARG A 1 82 ? 0.138 -6.035 -26.949 1.00 86.38 82 ARG A C 1
ATOM 604 O O . ARG A 1 82 ? 0.821 -6.901 -27.506 1.00 86.38 82 ARG A O 1
ATOM 611 N N . GLY A 1 83 ? -1.103 -6.256 -26.532 1.00 88.31 83 GLY A N 1
ATOM 612 C CA . GLY A 1 83 ? -1.688 -7.588 -26.607 1.00 88.31 83 GLY A CA 1
ATOM 613 C C . GLY A 1 83 ? -1.088 -8.566 -25.596 1.00 88.31 83 GLY A C 1
ATOM 614 O O . GLY A 1 83 ? -1.071 -9.764 -25.863 1.00 88.31 83 GLY A O 1
ATOM 615 N N . ALA A 1 84 ? -0.536 -8.082 -24.476 1.00 89.50 84 ALA A N 1
ATOM 616 C CA . ALA A 1 84 ? 0.066 -8.945 -23.464 1.00 89.50 84 ALA A CA 1
ATOM 617 C C . ALA A 1 84 ? -1.007 -9.707 -22.672 1.00 89.50 84 ALA A C 1
ATOM 619 O O . ALA A 1 84 ? -2.121 -9.213 -22.487 1.00 89.50 84 ALA A O 1
ATOM 620 N N . ASP A 1 85 ? -0.646 -10.886 -22.164 1.00 90.56 85 ASP A N 1
ATOM 621 C CA . ASP A 1 85 ? -1.523 -11.706 -21.314 1.00 90.56 85 ASP A CA 1
ATOM 622 C C . ASP A 1 85 ? -1.367 -11.417 -19.815 1.00 90.56 85 ASP A C 1
ATOM 624 O O . ASP A 1 85 ? -2.212 -11.783 -19.001 1.00 90.56 85 ASP A O 1
ATOM 628 N N . ALA A 1 86 ? -0.274 -10.755 -19.439 1.00 93.44 86 ALA A N 1
ATOM 629 C CA . ALA A 1 86 ? -0.013 -10.316 -18.078 1.00 93.44 86 ALA A CA 1
ATOM 630 C C . ALA A 1 86 ? 0.878 -9.068 -18.079 1.00 93.44 86 ALA A C 1
ATOM 632 O O . ALA A 1 86 ? 1.664 -8.850 -19.000 1.00 93.44 86 ALA A O 1
ATOM 633 N N . ILE A 1 87 ? 0.785 -8.273 -17.016 1.00 94.69 87 ILE A N 1
ATOM 634 C CA . ILE A 1 87 ? 1.682 -7.145 -16.752 1.00 94.69 87 ILE A CA 1
ATOM 635 C C . ILE A 1 87 ? 2.983 -7.724 -16.193 1.00 94.69 87 ILE A C 1
ATOM 637 O O . ILE A 1 87 ? 2.969 -8.331 -15.118 1.00 94.69 87 ILE A O 1
ATOM 641 N N . ALA A 1 88 ? 4.093 -7.573 -16.917 1.00 94.88 88 ALA A N 1
ATOM 642 C CA . ALA A 1 88 ? 5.396 -8.100 -16.527 1.00 94.88 88 ALA A CA 1
ATOM 643 C C . ALA A 1 88 ? 6.308 -6.991 -15.951 1.00 94.88 88 ALA A C 1
ATOM 645 O O . ALA A 1 88 ? 5.995 -5.800 -16.063 1.00 94.88 88 ALA A O 1
ATOM 646 N N . PRO A 1 89 ? 7.457 -7.344 -15.329 1.00 95.94 89 PRO A N 1
ATOM 647 C CA . PRO A 1 89 ? 8.420 -6.371 -14.799 1.00 95.94 89 PRO A CA 1
ATOM 648 C C . PRO A 1 89 ? 8.823 -5.268 -15.781 1.00 95.94 89 PRO A C 1
ATOM 650 O O . PRO A 1 89 ? 9.049 -4.133 -15.372 1.00 95.94 89 PRO A O 1
ATOM 653 N N . ARG A 1 90 ? 8.872 -5.580 -17.078 1.00 94.75 90 ARG A N 1
ATOM 654 C CA . ARG A 1 90 ? 9.213 -4.628 -18.141 1.00 94.75 90 ARG A CA 1
ATOM 655 C C . ARG A 1 90 ? 8.175 -3.510 -18.309 1.00 94.75 90 ARG A C 1
ATOM 657 O O . ARG A 1 90 ? 8.558 -2.348 -18.408 1.00 94.75 90 ARG A O 1
ATOM 664 N N . GLU A 1 91 ? 6.876 -3.820 -18.272 1.00 95.19 91 GLU A N 1
ATOM 665 C CA . GLU A 1 91 ? 5.823 -2.801 -18.339 1.00 95.19 91 GLU A CA 1
ATOM 666 C C . GLU A 1 91 ? 5.840 -1.919 -17.088 1.00 95.19 91 GLU A C 1
ATOM 668 O O . GLU A 1 91 ? 5.691 -0.700 -17.195 1.00 95.19 91 GLU A O 1
ATOM 673 N N . VAL A 1 92 ? 6.087 -2.518 -15.916 1.00 96.56 92 VAL A N 1
ATOM 674 C CA . VAL A 1 92 ? 6.242 -1.781 -14.651 1.00 96.56 92 VAL A CA 1
ATOM 675 C C . VAL A 1 92 ? 7.455 -0.854 -14.706 1.00 96.56 92 VAL A C 1
ATOM 677 O O . VAL A 1 92 ? 7.331 0.318 -14.358 1.00 96.56 92 VAL A O 1
ATOM 680 N N . LEU A 1 93 ? 8.604 -1.339 -15.194 1.00 96.75 93 LEU A N 1
ATOM 681 C CA . LEU A 1 93 ? 9.812 -0.534 -15.382 1.00 96.75 93 LEU A CA 1
ATOM 682 C C . LEU A 1 93 ? 9.528 0.672 -16.278 1.00 96.75 93 LEU A C 1
ATOM 684 O O . LEU A 1 93 ? 9.843 1.797 -15.899 1.00 96.75 93 LEU A O 1
ATOM 688 N N . TYR A 1 94 ? 8.909 0.455 -17.439 1.00 95.31 94 TYR A N 1
ATOM 689 C CA . TYR A 1 94 ? 8.590 1.542 -18.361 1.00 95.31 94 TYR A CA 1
ATOM 690 C C . TYR A 1 94 ? 7.641 2.568 -17.728 1.00 95.31 94 TYR A C 1
ATOM 692 O O . TYR A 1 94 ? 7.890 3.773 -17.786 1.00 95.31 94 TYR A O 1
ATOM 700 N N . GLY A 1 95 ? 6.568 2.098 -17.081 1.00 96.12 95 GLY A N 1
ATOM 701 C CA . GLY A 1 95 ? 5.615 2.963 -16.389 1.00 96.12 95 GLY A CA 1
ATOM 702 C C . GLY A 1 95 ? 6.274 3.809 -15.298 1.00 96.12 95 GLY A C 1
ATOM 703 O O . GLY A 1 95 ? 5.996 5.008 -15.188 1.00 96.12 95 GLY A O 1
ATOM 704 N N . ALA A 1 96 ? 7.184 3.197 -14.538 1.00 97.31 96 ALA A N 1
ATOM 705 C CA . ALA A 1 96 ? 7.919 3.829 -13.452 1.00 97.31 96 ALA A CA 1
ATOM 706 C C . ALA A 1 96 ? 8.937 4.859 -13.951 1.00 97.31 96 ALA A C 1
ATOM 708 O O . ALA A 1 96 ? 8.935 5.981 -13.455 1.00 97.31 96 ALA A O 1
ATOM 709 N N . VAL A 1 97 ? 9.738 4.534 -14.973 1.00 96.12 97 VAL A N 1
ATOM 710 C CA . VAL A 1 97 ? 10.702 5.472 -15.579 1.00 96.12 97 VAL A CA 1
ATOM 711 C C . VAL A 1 97 ? 9.998 6.724 -16.099 1.00 96.12 97 VAL A C 1
ATOM 713 O O . VAL A 1 97 ? 10.452 7.838 -15.846 1.00 96.12 97 VAL A O 1
ATOM 716 N N . ALA A 1 98 ? 8.850 6.557 -16.758 1.00 94.81 98 ALA A N 1
ATOM 717 C CA . ALA A 1 98 ? 8.052 7.671 -17.263 1.00 94.81 98 ALA A CA 1
ATOM 718 C C . ALA A 1 98 ? 7.402 8.529 -16.155 1.00 94.81 98 ALA A C 1
ATOM 720 O O . ALA A 1 98 ? 6.882 9.601 -16.453 1.00 94.81 98 ALA A O 1
ATOM 721 N N . SER A 1 99 ? 7.401 8.063 -14.901 1.00 95.94 99 SER A N 1
ATOM 722 C CA . SER A 1 99 ? 6.853 8.782 -13.736 1.00 95.94 99 SER A CA 1
ATOM 723 C C . SER A 1 99 ? 7.943 9.318 -12.801 1.00 95.94 99 SER A C 1
ATOM 725 O O . SER A 1 99 ? 7.636 9.870 -11.749 1.00 95.94 99 SER A O 1
ATOM 727 N N . LEU A 1 100 ? 9.221 9.150 -13.154 1.00 95.44 100 LEU A N 1
ATOM 728 C CA . LEU A 1 100 ? 10.329 9.779 -12.440 1.00 95.44 100 LEU A CA 1
ATOM 729 C C . LEU A 1 100 ? 10.356 11.290 -12.692 1.00 95.44 100 LEU A C 1
ATOM 731 O O . LEU A 1 100 ? 9.880 11.783 -13.715 1.00 95.44 100 LEU A O 1
ATOM 735 N N . THR A 1 101 ? 11.011 12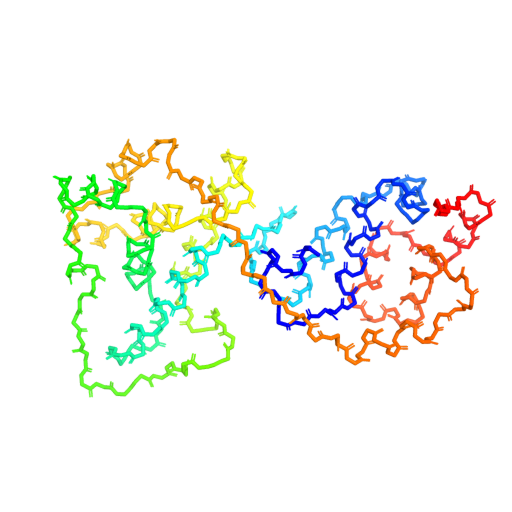.022 -11.789 1.00 93.25 101 THR A N 1
ATOM 736 C CA . THR A 1 101 ? 11.382 13.415 -12.052 1.00 93.25 101 THR A CA 1
ATOM 737 C C . THR A 1 101 ? 12.291 13.500 -13.280 1.00 93.25 101 THR A C 1
ATOM 739 O O . THR A 1 101 ? 13.034 12.562 -13.586 1.00 93.25 101 THR A O 1
ATOM 742 N N . GLN A 1 102 ? 12.258 14.639 -13.979 1.00 93.12 102 GLN A N 1
ATOM 743 C CA . GLN A 1 102 ? 13.067 14.851 -15.181 1.00 93.12 102 GLN A CA 1
ATOM 744 C C . GLN A 1 102 ? 14.557 14.585 -14.921 1.00 93.12 102 GLN A C 1
ATOM 746 O O . GLN A 1 102 ? 15.189 13.882 -15.705 1.00 93.12 102 GLN A O 1
ATOM 751 N N . ASP A 1 103 ? 15.085 15.069 -13.796 1.00 93.31 103 ASP A N 1
ATOM 752 C CA . ASP A 1 103 ? 16.491 14.899 -13.422 1.00 93.31 103 ASP A CA 1
ATOM 753 C C . ASP A 1 103 ? 16.853 13.435 -13.147 1.00 93.31 103 ASP A C 1
ATOM 755 O O . ASP A 1 103 ? 17.895 12.955 -13.593 1.00 93.31 103 ASP A O 1
ATOM 759 N N . ALA A 1 104 ? 15.997 12.701 -12.427 1.00 94.81 104 ALA A N 1
ATOM 760 C CA . ALA A 1 104 ? 16.227 11.286 -12.147 1.00 94.81 104 ALA A CA 1
ATOM 761 C C . ALA A 1 104 ? 16.158 10.452 -13.432 1.00 94.81 104 ALA A C 1
ATOM 763 O O . ALA A 1 104 ? 17.025 9.615 -13.675 1.00 94.81 104 ALA A O 1
ATOM 764 N N . ARG A 1 105 ? 15.167 10.717 -14.290 1.00 95.19 105 ARG A N 1
ATOM 765 C CA . ARG A 1 105 ? 15.029 10.059 -15.591 1.00 95.19 105 ARG A CA 1
ATOM 766 C C . ARG A 1 105 ? 16.236 10.335 -16.491 1.00 95.19 105 ARG A C 1
ATOM 768 O O . ARG A 1 105 ? 16.805 9.390 -17.032 1.00 95.19 105 ARG A O 1
ATOM 775 N N . ALA A 1 106 ? 16.658 11.596 -16.606 1.00 94.88 106 ALA A N 1
ATOM 776 C CA . ALA A 1 106 ? 17.819 11.992 -17.401 1.00 94.88 106 ALA A CA 1
ATOM 777 C C . ALA A 1 106 ? 19.097 11.281 -16.933 1.00 94.88 106 ALA A C 1
ATOM 779 O O . ALA A 1 106 ? 19.804 10.705 -17.755 1.00 94.88 106 ALA A O 1
ATOM 780 N N . ALA A 1 107 ? 19.335 11.214 -15.619 1.00 95.62 107 ALA A N 1
ATOM 781 C CA . ALA A 1 107 ? 20.492 10.519 -15.058 1.00 95.62 107 ALA A CA 1
ATOM 782 C C . ALA A 1 107 ? 20.529 9.020 -15.421 1.00 95.62 107 ALA A C 1
ATOM 784 O O . ALA A 1 107 ? 21.598 8.471 -15.691 1.00 95.62 107 ALA A O 1
ATOM 785 N N . LEU A 1 108 ? 19.373 8.344 -15.461 1.00 96.12 108 LEU A N 1
ATOM 786 C CA . LEU A 1 108 ? 19.297 6.942 -15.889 1.00 96.12 108 LEU A CA 1
ATOM 787 C C . LEU A 1 108 ? 19.564 6.783 -17.394 1.00 96.12 108 LEU A C 1
ATOM 789 O O . LEU A 1 108 ? 20.275 5.857 -17.790 1.00 96.12 108 LEU A O 1
ATOM 793 N N . VAL A 1 109 ? 19.027 7.683 -18.223 1.00 95.50 109 VAL A N 1
ATOM 794 C CA . VAL A 1 109 ? 19.224 7.676 -19.685 1.00 95.50 109 VAL A CA 1
ATOM 795 C C . VAL A 1 109 ? 20.686 7.939 -20.047 1.00 95.50 109 VAL A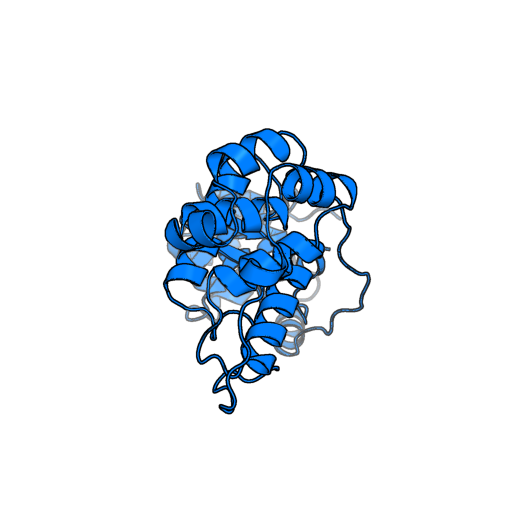 C 1
ATOM 797 O O . VAL A 1 109 ? 21.278 7.165 -20.796 1.00 95.50 109 VAL A O 1
ATOM 800 N N . GLU A 1 110 ? 21.315 8.953 -19.450 1.00 95.50 110 GLU A N 1
ATOM 801 C CA . GLU A 1 110 ? 22.748 9.243 -19.623 1.00 95.50 110 GLU A CA 1
ATOM 802 C C . GLU A 1 110 ? 23.635 8.071 -19.181 1.00 95.50 110 GLU A C 1
ATOM 804 O O . GLU A 1 110 ? 24.708 7.827 -19.737 1.00 95.50 110 GLU A O 1
ATOM 809 N N . ALA A 1 111 ? 23.168 7.293 -18.204 1.00 93.69 111 ALA A N 1
ATOM 810 C CA . ALA A 1 111 ? 23.838 6.091 -17.740 1.00 93.69 111 ALA A CA 1
ATOM 811 C C . ALA A 1 111 ? 23.645 4.858 -18.641 1.00 93.69 111 ALA A C 1
ATOM 813 O O . ALA A 1 111 ? 24.252 3.819 -18.360 1.00 93.69 111 ALA A O 1
ATOM 814 N N . GLY A 1 112 ? 22.865 4.969 -19.719 1.00 92.69 112 GLY A N 1
ATOM 815 C CA . GLY A 1 112 ? 22.686 3.929 -20.731 1.00 92.69 112 GLY A CA 1
ATOM 816 C C . GLY A 1 112 ? 21.317 3.252 -20.737 1.00 92.69 112 GLY A C 1
ATOM 817 O O . GLY A 1 112 ? 21.163 2.264 -21.455 1.00 92.69 112 GLY A O 1
ATOM 818 N N . LEU A 1 113 ? 20.334 3.752 -19.977 1.00 94.69 113 LEU A N 1
ATOM 819 C CA . LEU A 1 113 ? 18.964 3.243 -20.044 1.00 94.69 113 LEU A CA 1
ATOM 820 C C . LEU A 1 113 ? 18.352 3.502 -21.428 1.00 94.69 113 LEU A C 1
ATOM 822 O O . LEU A 1 113 ? 18.148 4.646 -21.824 1.00 94.69 113 LEU A O 1
ATOM 826 N N . ARG A 1 114 ? 18.003 2.421 -22.124 1.00 91.56 114 ARG A N 1
ATOM 827 C CA . ARG A 1 114 ? 17.270 2.425 -23.396 1.00 91.56 114 ARG A CA 1
ATOM 828 C C . ARG A 1 114 ? 15.776 2.290 -23.137 1.00 91.56 114 ARG A C 1
ATOM 830 O O . ARG A 1 114 ? 15.248 1.184 -22.995 1.00 91.56 114 ARG A O 1
ATOM 837 N N . GLU A 1 115 ? 15.100 3.425 -23.024 1.00 83.19 115 GLU A N 1
ATOM 838 C CA . GLU A 1 115 ? 13.685 3.500 -22.645 1.00 83.19 115 GLU A CA 1
ATOM 839 C C . GLU A 1 115 ? 12.767 2.796 -23.651 1.00 83.19 115 GLU A C 1
ATOM 841 O O . GLU A 1 115 ? 11.794 2.140 -23.276 1.00 83.19 115 GLU A O 1
ATOM 846 N N . GLU A 1 116 ? 13.109 2.864 -24.933 1.00 81.12 116 GLU A N 1
ATOM 847 C CA . GLU A 1 116 ? 12.397 2.205 -26.022 1.00 81.12 116 GLU A CA 1
ATOM 848 C C . GLU A 1 116 ? 12.396 0.675 -25.889 1.00 81.12 116 GLU A C 1
ATOM 850 O O . GLU A 1 116 ? 11.428 0.023 -26.277 1.00 81.12 116 GLU A O 1
ATOM 855 N N . LEU A 1 117 ? 13.434 0.096 -25.276 1.00 75.62 117 LEU A N 1
ATOM 856 C CA . LEU A 1 117 ? 13.536 -1.349 -25.042 1.00 75.62 117 LEU A CA 1
ATOM 857 C C . LEU A 1 117 ? 12.811 -1.784 -23.766 1.00 75.62 117 LEU A C 1
ATOM 859 O O . LEU A 1 117 ? 12.264 -2.889 -23.714 1.00 75.62 117 LEU A O 1
ATOM 863 N N . ALA A 1 118 ? 12.733 -0.899 -22.767 1.00 68.06 118 ALA A N 1
ATOM 864 C CA . ALA A 1 118 ? 11.815 -1.079 -21.642 1.00 68.06 118 ALA A CA 1
ATOM 865 C C . ALA A 1 118 ? 10.357 -1.081 -22.129 1.00 68.06 118 ALA A C 1
ATOM 867 O O . ALA A 1 118 ? 9.523 -1.818 -21.606 1.00 68.06 118 ALA A O 1
ATOM 868 N N . ALA A 1 119 ? 10.073 -0.325 -23.196 1.00 67.88 119 ALA A N 1
ATOM 869 C CA . ALA A 1 119 ? 8.835 -0.445 -23.935 1.00 67.88 119 ALA A CA 1
ATOM 870 C C . ALA A 1 119 ? 8.792 -1.816 -24.638 1.00 67.88 119 ALA A C 1
ATOM 872 O O . ALA A 1 119 ? 8.113 -2.723 -24.196 1.00 67.88 119 ALA A O 1
ATOM 873 N N . GLY A 1 120 ? 9.577 -2.079 -25.670 1.00 67.62 120 GLY A N 1
ATOM 874 C CA . GLY A 1 120 ? 9.480 -3.293 -26.494 1.00 67.62 120 GLY A CA 1
ATOM 875 C C . GLY A 1 120 ? 8.189 -3.429 -27.297 1.00 67.62 120 GLY A C 1
ATOM 876 O O . GLY A 1 120 ? 7.356 -2.522 -27.346 1.00 67.62 120 GLY A O 1
ATOM 877 N N . GLU A 1 121 ? 8.082 -4.555 -27.997 1.00 72.56 121 GLU A N 1
ATOM 878 C CA . GLU A 1 121 ? 7.296 -4.654 -29.229 1.00 72.56 121 GLU A CA 1
ATOM 879 C C . GLU A 1 121 ? 5.806 -4.923 -28.983 1.00 72.56 121 GLU A C 1
ATOM 881 O O . GLU A 1 121 ? 5.428 -5.730 -28.134 1.00 72.56 121 GLU A O 1
ATOM 886 N N . SER A 1 122 ? 4.951 -4.231 -29.742 1.00 74.50 122 SER A N 1
ATOM 887 C CA . SER A 1 122 ? 3.517 -4.522 -29.785 1.00 74.50 122 SER A CA 1
ATOM 888 C C . SER A 1 122 ? 3.282 -5.787 -30.604 1.00 74.50 122 SER A C 1
ATOM 890 O O . SER A 1 122 ? 3.832 -5.943 -31.697 1.00 74.50 122 SER A O 1
ATOM 892 N N . THR A 1 123 ? 2.466 -6.695 -30.075 1.00 72.88 123 THR A N 1
ATOM 893 C CA . THR A 1 123 ? 2.019 -7.867 -30.825 1.00 72.88 123 THR A CA 1
ATOM 894 C C . THR A 1 123 ? 0.686 -7.558 -31.499 1.00 72.88 123 THR A C 1
ATOM 896 O O . THR A 1 123 ? -0.132 -6.814 -30.970 1.00 72.88 123 THR A O 1
ATOM 899 N N . SER A 1 124 ? 0.414 -8.165 -32.656 1.00 71.69 124 SER A N 1
ATOM 900 C CA . SER A 1 124 ? -0.887 -8.037 -33.332 1.00 71.69 124 SER A CA 1
ATOM 901 C C . SER A 1 124 ? -2.033 -8.784 -32.627 1.00 71.69 124 SER A C 1
ATOM 903 O O . SER A 1 124 ? -3.117 -8.922 -33.194 1.00 71.69 124 SER A O 1
ATOM 905 N N . ARG A 1 125 ? -1.801 -9.319 -31.421 1.00 77.38 125 ARG A N 1
ATOM 906 C CA . ARG A 1 125 ? -2.782 -10.105 -30.669 1.00 77.38 125 ARG A CA 1
ATOM 907 C C . ARG A 1 125 ? -3.664 -9.194 -29.826 1.00 77.38 125 ARG A C 1
ATOM 909 O O . ARG A 1 125 ? -3.226 -8.166 -29.323 1.00 77.38 125 ARG A O 1
ATOM 916 N N . THR A 1 126 ? -4.910 -9.605 -29.631 1.00 79.06 126 THR A N 1
ATOM 917 C CA . THR A 1 126 ? -5.794 -8.979 -28.646 1.00 79.06 126 THR A CA 1
ATOM 918 C C . THR A 1 126 ? -5.347 -9.382 -27.241 1.00 79.06 126 THR A C 1
ATOM 920 O O . THR A 1 126 ? -5.142 -10.566 -26.986 1.00 79.06 126 THR A O 1
ATOM 923 N N . SER A 1 127 ? -5.196 -8.405 -26.343 1.00 83.62 127 SER A N 1
ATOM 924 C CA . SER A 1 127 ? -4.829 -8.653 -24.944 1.00 83.62 127 SER A CA 1
ATOM 925 C C . SER A 1 127 ? -5.951 -9.384 -24.204 1.00 83.62 127 SER A C 1
ATOM 927 O O . SER A 1 127 ? -7.130 -9.098 -24.419 1.00 83.62 127 SER A O 1
ATOM 929 N N . SER A 1 128 ? -5.586 -10.292 -23.298 1.00 84.50 128 SER A N 1
ATOM 930 C CA . SER A 1 128 ? -6.515 -10.884 -22.324 1.00 84.50 128 SER A CA 1
ATOM 931 C C . SER A 1 128 ? -6.700 -10.020 -21.065 1.00 84.50 128 SER A C 1
ATOM 933 O O . SER A 1 128 ? -7.558 -10.309 -20.229 1.00 84.50 128 SER A O 1
ATOM 935 N N . ILE A 1 129 ? -5.936 -8.932 -20.933 1.00 87.81 129 ILE A N 1
ATOM 936 C CA . ILE A 1 129 ? -6.030 -7.975 -19.833 1.00 87.81 129 ILE A CA 1
ATOM 937 C C . ILE A 1 129 ? -7.182 -7.010 -20.119 1.00 87.81 129 ILE A C 1
ATOM 939 O O . ILE A 1 129 ? -7.195 -6.301 -21.122 1.00 87.81 129 ILE A O 1
ATOM 943 N N . VAL A 1 130 ? -8.140 -6.933 -19.198 1.00 84.69 130 VAL A N 1
ATOM 944 C CA . VAL A 1 130 ? -9.162 -5.878 -19.212 1.00 84.69 130 VAL A CA 1
ATOM 945 C C . VAL A 1 130 ? -8.520 -4.580 -18.719 1.00 84.69 130 VAL A C 1
ATOM 947 O O . VAL A 1 130 ? -7.728 -4.617 -17.779 1.00 84.69 130 VAL A O 1
ATOM 950 N N . GLU A 1 131 ? -8.830 -3.431 -19.319 1.00 79.81 131 GLU A N 1
ATOM 951 C CA . GLU A 1 131 ? -8.259 -2.136 -18.905 1.00 79.81 131 GLU A CA 1
ATOM 952 C C . GLU A 1 131 ? -8.841 -1.627 -17.571 1.00 79.81 131 GLU A C 1
ATOM 954 O O . GLU A 1 131 ? -8.135 -1.006 -16.779 1.00 79.81 131 GLU A O 1
ATOM 959 N N . SER A 1 132 ? -10.104 -1.952 -17.280 1.00 77.12 132 SER A N 1
ATOM 960 C CA . SER A 1 132 ? -10.815 -1.601 -16.045 1.00 77.12 132 SER A CA 1
ATOM 961 C C . SER A 1 132 ? -10.888 -2.765 -15.042 1.00 77.12 132 SER A C 1
ATOM 963 O O . SER A 1 132 ? -10.701 -3.931 -15.392 1.00 77.12 132 SER A O 1
ATOM 965 N N . GLY A 1 133 ? -11.111 -2.464 -13.759 1.00 76.19 133 GLY A N 1
ATOM 966 C CA . GLY A 1 133 ? -11.186 -3.454 -12.669 1.00 76.19 133 GLY A CA 1
ATOM 967 C C . GLY A 1 133 ? -9.905 -3.550 -11.835 1.00 76.19 133 GLY A C 1
ATOM 968 O O . GLY A 1 133 ? -9.033 -2.689 -11.944 1.00 76.19 133 GLY A O 1
ATOM 969 N N . HIS A 1 134 ? -9.775 -4.594 -11.011 1.00 82.00 134 HIS A N 1
ATOM 970 C CA . HIS A 1 134 ? -8.677 -4.733 -10.043 1.00 82.00 134 HIS A CA 1
ATOM 971 C C . HIS A 1 134 ? -7.287 -4.625 -10.684 1.00 82.00 134 HIS A C 1
ATOM 973 O O . HIS A 1 134 ? -6.889 -5.450 -11.512 1.00 82.00 134 HIS A O 1
ATOM 979 N N . LEU A 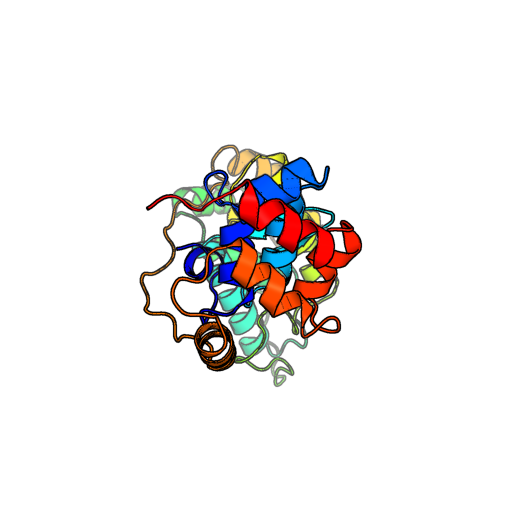1 135 ? -6.527 -3.625 -10.236 1.00 84.00 135 LEU A N 1
ATOM 980 C CA . LEU A 1 135 ? -5.254 -3.218 -10.827 1.00 84.00 135 LEU A CA 1
ATOM 981 C C . LEU A 1 135 ? -4.205 -4.342 -10.867 1.00 84.00 135 LEU A C 1
ATOM 983 O O . LEU A 1 135 ? -3.471 -4.468 -11.845 1.00 84.00 135 LEU A O 1
ATOM 987 N N . PHE A 1 136 ? -4.160 -5.184 -9.832 1.00 87.19 136 PHE A N 1
ATOM 988 C CA . PHE A 1 136 ? -3.091 -6.169 -9.645 1.00 87.19 136 PHE A CA 1
ATOM 989 C C . PHE A 1 136 ? -3.418 -7.592 -10.120 1.00 87.19 136 PHE A C 1
ATOM 991 O O . PHE A 1 136 ? -2.518 -8.432 -10.175 1.00 87.19 136 PHE A O 1
ATOM 998 N N . HIS A 1 137 ? -4.665 -7.900 -10.502 1.00 87.81 137 HIS A N 1
ATOM 999 C CA . HIS A 1 137 ? -5.020 -9.263 -10.933 1.00 87.81 137 HIS A CA 1
ATOM 1000 C C . HIS A 1 137 ? -4.242 -9.704 -12.175 1.00 87.81 137 HIS A C 1
ATOM 1002 O O . HIS A 1 137 ? -3.771 -10.841 -12.228 1.00 87.81 137 HIS A O 1
ATOM 1008 N N . ALA A 1 138 ? -4.041 -8.785 -13.119 1.00 91.88 138 ALA A N 1
ATOM 1009 C CA . ALA A 1 138 ? -3.329 -9.031 -14.367 1.00 91.88 138 ALA A CA 1
ATOM 1010 C C . ALA A 1 138 ? -1.796 -9.096 -14.219 1.00 91.88 138 ALA A C 1
ATOM 1012 O O . ALA A 1 138 ? -1.103 -9.317 -15.207 1.00 91.88 138 ALA A O 1
ATOM 1013 N N . PHE A 1 139 ? -1.231 -8.890 -13.022 1.00 95.06 139 PHE A N 1
ATOM 1014 C CA . PHE A 1 139 ? 0.220 -8.949 -12.826 1.00 95.06 139 PHE A CA 1
ATOM 1015 C C . PHE A 1 139 ? 0.733 -10.385 -12.915 1.00 95.06 139 PHE A C 1
ATOM 1017 O O . PHE A 1 139 ? 0.188 -11.287 -12.269 1.00 95.06 139 PHE A O 1
ATOM 1024 N N . SER A 1 140 ? 1.832 -10.572 -13.650 1.00 95.56 140 SER A N 1
ATOM 1025 C CA . SER A 1 140 ? 2.573 -11.832 -13.680 1.00 95.56 140 SER A CA 1
ATOM 1026 C C . SER A 1 140 ? 3.183 -12.151 -12.309 1.00 95.56 140 SER A C 1
ATOM 1028 O O . SER A 1 140 ? 3.335 -11.275 -11.453 1.00 95.56 140 SER A O 1
ATOM 1030 N N . ASN A 1 141 ? 3.584 -13.406 -12.091 1.00 95.06 141 ASN A N 1
ATOM 1031 C CA . ASN A 1 141 ? 4.230 -13.807 -10.836 1.00 95.06 141 ASN A CA 1
ATOM 1032 C C . ASN A 1 141 ? 5.502 -12.996 -10.547 1.00 95.06 141 ASN A C 1
ATOM 1034 O O . ASN A 1 141 ? 5.729 -12.607 -9.402 1.00 95.06 141 ASN A O 1
ATOM 1038 N N . ASP A 1 142 ? 6.303 -12.693 -11.570 1.00 96.06 142 ASP A N 1
ATOM 1039 C CA . ASP A 1 142 ? 7.516 -11.892 -11.396 1.00 96.06 142 ASP A CA 1
ATOM 1040 C C . ASP A 1 142 ? 7.197 -10.419 -11.140 1.00 96.06 142 ASP A C 1
ATOM 1042 O O . ASP A 1 142 ? 7.838 -9.798 -10.296 1.00 96.06 142 ASP A O 1
ATOM 1046 N N . ALA A 1 143 ? 6.149 -9.867 -11.758 1.00 96.12 143 ALA A N 1
ATOM 1047 C CA . ALA A 1 143 ? 5.697 -8.517 -11.433 1.00 96.12 143 ALA A CA 1
ATOM 1048 C C . ALA A 1 143 ? 5.158 -8.427 -9.992 1.00 96.12 143 ALA A C 1
ATOM 1050 O O . ALA A 1 143 ? 5.426 -7.453 -9.296 1.00 96.12 143 ALA A O 1
ATOM 1051 N N . ARG A 1 144 ? 4.471 -9.458 -9.483 1.00 95.56 144 ARG A N 1
ATOM 1052 C CA . ARG A 1 144 ? 4.058 -9.510 -8.067 1.00 95.56 144 ARG A CA 1
ATOM 1053 C C . ARG A 1 144 ? 5.263 -9.589 -7.124 1.00 95.56 144 ARG A C 1
ATOM 1055 O O . ARG A 1 144 ? 5.301 -8.870 -6.129 1.00 95.56 144 ARG A O 1
ATOM 1062 N N . ARG A 1 145 ? 6.275 -10.406 -7.447 1.00 95.31 145 ARG A N 1
ATOM 1063 C CA . ARG A 1 145 ? 7.541 -10.469 -6.684 1.00 95.31 145 ARG A CA 1
ATOM 1064 C C . ARG A 1 145 ? 8.265 -9.124 -6.666 1.00 95.31 145 ARG A C 1
ATOM 1066 O O . ARG A 1 145 ? 8.781 -8.738 -5.621 1.00 95.31 145 ARG A O 1
ATOM 1073 N N . LEU A 1 146 ? 8.261 -8.409 -7.790 1.00 96.88 146 LEU A N 1
ATOM 1074 C CA . LEU A 1 146 ? 8.784 -7.050 -7.901 1.00 96.88 146 LEU A CA 1
ATOM 1075 C C . LEU A 1 146 ? 8.068 -6.101 -6.937 1.00 96.88 146 LEU A C 1
ATOM 1077 O O . LEU A 1 146 ? 8.748 -5.379 -6.217 1.00 96.88 146 LEU A O 1
ATOM 1081 N N . LEU A 1 147 ? 6.730 -6.115 -6.873 1.00 96.50 147 LEU A N 1
ATOM 1082 C CA . LEU A 1 147 ? 5.980 -5.248 -5.952 1.00 96.50 147 LEU A CA 1
ATOM 1083 C C . LEU A 1 147 ? 6.325 -5.534 -4.484 1.00 96.50 147 LEU A C 1
ATOM 1085 O O . LEU A 1 147 ? 6.579 -4.606 -3.721 1.00 96.50 147 LEU A O 1
ATOM 1089 N N . VAL A 1 148 ? 6.412 -6.814 -4.104 1.00 95.62 148 VAL A N 1
ATOM 1090 C CA . VAL A 1 148 ? 6.829 -7.226 -2.751 1.00 95.62 148 VAL A CA 1
ATOM 1091 C C . VAL A 1 148 ? 8.259 -6.774 -2.449 1.00 95.62 148 VAL A C 1
ATOM 1093 O O . VAL A 1 148 ? 8.549 -6.300 -1.352 1.00 95.62 148 VAL A O 1
ATOM 1096 N N . LEU A 1 149 ? 9.166 -6.889 -3.421 1.00 95.75 149 LEU A N 1
ATOM 1097 C CA . LEU A 1 149 ? 10.531 -6.396 -3.281 1.00 95.75 149 LEU A CA 1
ATOM 1098 C C . LEU A 1 149 ? 10.556 -4.872 -3.110 1.00 95.75 149 LEU A C 1
ATOM 1100 O O . LEU A 1 149 ? 11.251 -4.386 -2.225 1.00 95.75 149 LEU A O 1
ATOM 1104 N N . ALA A 1 150 ? 9.793 -4.127 -3.910 1.00 96.62 150 ALA A N 1
ATOM 1105 C CA . ALA A 1 150 ? 9.707 -2.673 -3.812 1.00 96.62 150 ALA A CA 1
ATOM 1106 C C . ALA A 1 150 ? 9.184 -2.227 -2.437 1.00 96.62 150 ALA A C 1
ATOM 1108 O O . ALA A 1 150 ? 9.788 -1.350 -1.825 1.00 96.62 150 ALA A O 1
ATOM 1109 N N . ALA A 1 151 ? 8.135 -2.885 -1.928 1.00 95.88 151 ALA A N 1
ATOM 1110 C CA . ALA A 1 151 ? 7.589 -2.656 -0.590 1.00 95.88 151 ALA A CA 1
ATOM 1111 C C . ALA A 1 151 ? 8.643 -2.880 0.502 1.00 95.88 151 ALA A C 1
ATOM 1113 O O . ALA A 1 151 ? 8.908 -1.997 1.314 1.00 95.88 151 ALA A O 1
ATOM 1114 N N . ARG A 1 152 ? 9.331 -4.028 0.459 1.00 94.56 152 ARG A N 1
ATOM 1115 C CA . ARG A 1 152 ? 10.379 -4.364 1.431 1.00 94.56 152 ARG A CA 1
ATOM 1116 C C . ARG A 1 152 ? 11.540 -3.372 1.408 1.00 94.56 152 ARG A C 1
ATOM 1118 O O . ARG A 1 152 ? 12.100 -3.057 2.451 1.00 94.56 152 ARG A O 1
ATOM 1125 N N . GLU A 1 153 ? 11.960 -2.924 0.228 1.00 93.81 153 GLU A N 1
ATOM 1126 C CA . GLU A 1 153 ? 13.064 -1.967 0.110 1.00 93.81 153 GLU A CA 1
ATOM 1127 C C . GLU A 1 153 ? 12.651 -0.538 0.494 1.00 93.81 153 GLU A C 1
ATOM 1129 O O . GLU A 1 153 ? 13.513 0.211 0.942 1.00 93.81 153 GLU A O 1
ATOM 1134 N N . ALA A 1 154 ? 11.376 -0.162 0.340 1.00 94.38 154 ALA A N 1
ATOM 1135 C CA . ALA A 1 154 ? 10.839 1.094 0.868 1.00 94.38 154 ALA A CA 1
ATOM 1136 C C . ALA A 1 154 ? 10.809 1.068 2.406 1.00 94.38 154 ALA A C 1
ATOM 1138 O O . ALA A 1 154 ? 11.387 1.946 3.036 1.00 94.38 154 ALA A O 1
ATOM 1139 N N . SER A 1 155 ? 10.259 -0.001 2.996 1.00 92.00 155 SER A N 1
ATOM 1140 C CA . SER A 1 155 ? 10.231 -0.221 4.453 1.00 92.00 155 SER A CA 1
ATOM 1141 C C . SER A 1 155 ? 11.635 -0.190 5.075 1.00 92.00 155 SER A C 1
ATOM 1143 O O . SER A 1 155 ? 11.898 0.583 5.991 1.00 92.00 155 SER A O 1
ATOM 1145 N N . ARG A 1 156 ? 12.603 -0.920 4.499 1.00 91.69 156 ARG A N 1
ATOM 1146 C CA . ARG A 1 156 ? 14.012 -0.910 4.952 1.00 91.69 156 ARG A CA 1
ATOM 1147 C C . ARG A 1 156 ? 14.687 0.457 4.908 1.00 91.69 156 ARG A C 1
ATOM 1149 O O . ARG A 1 156 ? 15.688 0.648 5.590 1.00 91.69 156 ARG A O 1
ATOM 1156 N N . ALA A 1 157 ? 14.217 1.342 4.039 1.00 91.62 157 ALA A N 1
ATOM 1157 C CA . ALA A 1 157 ? 14.727 2.697 3.904 1.00 91.62 157 ALA A CA 1
ATOM 1158 C C . ALA A 1 157 ? 13.881 3.719 4.679 1.00 91.62 157 ALA A C 1
ATOM 1160 O O . ALA A 1 157 ? 14.095 4.914 4.501 1.00 91.62 157 ALA A O 1
ATOM 1161 N N . GLU A 1 158 ? 12.933 3.247 5.498 1.00 91.81 158 GLU A N 1
ATOM 1162 C CA . GLU A 1 158 ? 11.997 4.063 6.278 1.00 91.81 158 GLU A CA 1
ATOM 1163 C C . GLU A 1 158 ? 11.204 5.044 5.398 1.00 91.81 158 GLU A C 1
ATOM 1165 O O . GLU A 1 158 ? 10.857 6.156 5.795 1.00 91.81 158 GLU A O 1
ATOM 1170 N N . GLU A 1 159 ? 10.910 4.633 4.162 1.00 93.19 159 GLU A N 1
ATOM 1171 C CA . GLU A 1 159 ? 10.120 5.437 3.240 1.00 93.19 159 GLU A CA 1
ATOM 1172 C C . GLU A 1 159 ? 8.625 5.223 3.481 1.00 93.19 159 GLU A C 1
ATOM 1174 O O . GLU A 1 159 ? 8.172 4.085 3.622 1.00 93.19 159 GLU A O 1
ATOM 1179 N N . PRO A 1 160 ? 7.813 6.294 3.442 1.00 90.62 160 PRO A N 1
ATOM 1180 C CA . PRO A 1 160 ? 6.388 6.199 3.745 1.00 90.62 160 PRO A CA 1
ATOM 1181 C C . PRO A 1 160 ? 5.579 5.466 2.663 1.00 90.62 160 PRO A C 1
ATOM 1183 O O . PRO A 1 160 ? 4.414 5.137 2.883 1.00 90.62 160 PRO A O 1
ATOM 1186 N N . SER A 1 161 ? 6.147 5.261 1.469 1.00 94.94 161 SER A N 1
ATOM 1187 C CA . SER A 1 161 ? 5.456 4.630 0.345 1.00 94.94 161 SER A CA 1
ATOM 1188 C C . SER A 1 161 ? 6.417 4.074 -0.709 1.00 94.94 161 SER A C 1
ATOM 1190 O O . SER A 1 161 ? 7.577 4.470 -0.807 1.00 94.94 161 SER A O 1
ATOM 1192 N N . ILE A 1 162 ? 5.903 3.171 -1.540 1.00 97.00 162 ILE A N 1
ATOM 1193 C CA . ILE A 1 162 ? 6.544 2.681 -2.756 1.00 97.00 162 ILE A CA 1
ATOM 1194 C C . ILE A 1 162 ? 6.476 3.788 -3.806 1.00 97.00 162 ILE A C 1
ATOM 1196 O O . ILE A 1 162 ? 5.388 4.155 -4.240 1.00 97.00 162 ILE A O 1
ATOM 1200 N N . SER A 1 163 ? 7.630 4.278 -4.247 1.00 97.44 163 SER A N 1
ATOM 1201 C CA . SER A 1 163 ? 7.753 5.301 -5.289 1.00 97.44 163 SER A CA 1
ATOM 1202 C C . SER A 1 163 ? 8.061 4.716 -6.677 1.00 97.44 163 SER A C 1
ATOM 1204 O O . SER A 1 163 ? 8.469 3.551 -6.788 1.00 97.44 163 SER A O 1
ATOM 1206 N N . PRO A 1 164 ? 7.994 5.521 -7.758 1.00 98.00 164 PRO A N 1
ATOM 1207 C CA . PRO A 1 164 ? 8.482 5.100 -9.071 1.00 98.00 164 PRO A CA 1
ATOM 1208 C C . PRO A 1 164 ? 9.951 4.657 -9.050 1.00 98.00 164 PRO A C 1
ATOM 1210 O O . PRO A 1 164 ? 10.306 3.655 -9.664 1.00 98.00 164 PRO A O 1
ATOM 1213 N N . ALA A 1 165 ? 10.812 5.341 -8.292 1.00 97.69 165 ALA A N 1
ATOM 1214 C CA . ALA A 1 165 ? 12.217 4.962 -8.164 1.00 97.69 165 ALA A CA 1
ATOM 1215 C C . ALA A 1 165 ? 12.378 3.569 -7.529 1.00 97.69 165 ALA A C 1
ATOM 1217 O O . ALA A 1 165 ? 13.163 2.756 -8.022 1.00 97.69 165 ALA A O 1
ATOM 1218 N N . ARG A 1 166 ? 11.586 3.241 -6.497 1.00 97.12 166 ARG A N 1
ATOM 1219 C CA . ARG A 1 166 ? 11.569 1.898 -5.890 1.00 97.12 166 ARG A CA 1
ATOM 1220 C C . ARG A 1 166 ? 11.099 0.830 -6.875 1.00 97.12 166 ARG A C 1
ATOM 1222 O O . ARG A 1 166 ? 11.696 -0.246 -6.920 1.00 97.12 166 ARG A O 1
ATOM 1229 N N . LEU A 1 167 ? 10.106 1.141 -7.710 1.00 97.88 167 LEU A N 1
ATOM 1230 C CA . LEU A 1 167 ? 9.645 0.246 -8.776 1.00 97.88 167 LEU A CA 1
ATOM 1231 C C . LEU A 1 167 ? 10.729 -0.004 -9.835 1.00 97.88 167 LEU A C 1
ATOM 1233 O O . LEU A 1 167 ? 10.930 -1.154 -10.219 1.00 97.88 167 LEU A O 1
ATOM 1237 N N . VAL A 1 168 ? 11.476 1.025 -10.260 1.00 97.31 168 VAL A N 1
ATOM 1238 C CA . VAL A 1 168 ? 12.614 0.871 -11.191 1.00 97.31 168 VAL A CA 1
ATOM 1239 C C . VAL A 1 168 ? 13.676 -0.062 -10.609 1.00 97.31 168 VAL A C 1
ATOM 1241 O O . VAL A 1 168 ? 14.093 -1.019 -11.265 1.00 97.31 168 VAL A O 1
ATOM 1244 N N . LEU A 1 169 ? 14.098 0.185 -9.365 1.00 96.75 169 LEU A N 1
ATOM 1245 C CA . LEU A 1 169 ? 15.116 -0.631 -8.698 1.00 96.75 169 LEU A CA 1
ATOM 1246 C C . LEU A 1 169 ? 14.662 -2.085 -8.539 1.00 96.75 169 LEU A C 1
ATOM 1248 O O . LEU A 1 169 ? 15.429 -3.005 -8.834 1.00 96.75 169 LEU A O 1
ATOM 1252 N N . ALA A 1 170 ? 13.414 -2.295 -8.115 1.00 97.25 170 ALA A N 1
ATOM 1253 C CA . ALA A 1 170 ? 12.845 -3.624 -7.953 1.00 97.25 170 ALA A CA 1
ATOM 1254 C C . ALA A 1 170 ? 12.698 -4.359 -9.293 1.00 97.25 170 ALA A C 1
ATOM 1256 O O . ALA A 1 170 ? 12.969 -5.560 -9.348 1.00 97.25 170 ALA A O 1
ATOM 1257 N N . ALA A 1 171 ? 12.333 -3.665 -10.377 1.00 97.00 171 ALA A N 1
ATOM 1258 C CA . ALA A 1 171 ? 12.201 -4.262 -11.705 1.00 97.00 171 ALA A CA 1
ATOM 1259 C C . ALA A 1 171 ? 13.532 -4.822 -12.210 1.00 97.00 171 ALA A C 1
ATOM 1261 O O . ALA A 1 171 ? 13.625 -6.006 -12.529 1.00 97.00 171 ALA A O 1
ATOM 1262 N N . LEU A 1 172 ? 14.581 -3.995 -12.182 1.00 95.56 172 LEU A N 1
ATOM 1263 C CA . LEU A 1 172 ? 15.929 -4.373 -12.617 1.00 95.56 172 LEU A CA 1
ATOM 1264 C C . LEU A 1 172 ? 16.570 -5.440 -11.719 1.00 95.56 172 LEU A C 1
ATOM 1266 O O . LEU A 1 172 ? 17.501 -6.132 -12.127 1.00 95.56 172 LEU A O 1
ATOM 1270 N N . GLN A 1 173 ? 16.136 -5.538 -10.460 1.00 95.62 173 GLN A N 1
ATOM 1271 C CA . GLN A 1 173 ? 16.614 -6.562 -9.534 1.00 95.62 173 GLN A CA 1
ATOM 1272 C C . GLN A 1 173 ? 15.878 -7.897 -9.709 1.00 95.62 173 GLN A C 1
ATOM 1274 O O . GLN A 1 173 ? 16.494 -8.949 -9.527 1.00 95.62 173 GLN A O 1
ATOM 1279 N N . THR A 1 174 ? 14.585 -7.854 -10.033 1.00 95.44 174 THR A N 1
ATOM 1280 C CA . THR A 1 174 ? 13.744 -9.048 -10.203 1.00 95.44 174 THR A CA 1
ATOM 1281 C C . THR A 1 174 ? 14.027 -9.743 -11.531 1.00 95.44 174 THR A C 1
ATOM 1283 O O . THR A 1 174 ? 14.107 -10.967 -11.564 1.00 95.44 174 THR A O 1
ATOM 1286 N N . ASP A 1 175 ? 14.245 -8.971 -12.596 1.00 93.56 175 ASP A N 1
ATOM 1287 C CA . ASP A 1 175 ? 14.552 -9.473 -13.933 1.00 93.56 175 ASP A CA 1
ATOM 1288 C C . ASP A 1 175 ? 15.927 -8.951 -14.389 1.00 93.56 175 ASP A C 1
ATOM 1290 O O . ASP A 1 175 ? 16.098 -7.786 -14.757 1.00 93.56 175 ASP A O 1
ATOM 1294 N N . ARG A 1 176 ? 16.946 -9.819 -14.319 1.00 86.75 176 ARG A N 1
ATOM 1295 C CA . ARG A 1 176 ? 18.322 -9.463 -14.710 1.00 86.75 176 ARG A CA 1
ATOM 1296 C C . ARG A 1 176 ? 18.483 -9.344 -16.223 1.00 86.75 176 ARG A C 1
ATOM 1298 O O . ARG A 1 176 ? 19.299 -8.536 -16.671 1.00 86.75 176 ARG A O 1
ATOM 1305 N N . ASP A 1 177 ? 17.716 -10.118 -16.984 1.00 91.50 177 ASP A N 1
ATOM 1306 C CA . ASP A 1 177 ? 17.762 -10.099 -18.445 1.00 91.50 177 ASP A CA 1
ATOM 1307 C C . ASP A 1 177 ? 17.148 -8.798 -18.968 1.00 91.50 177 ASP A C 1
ATOM 1309 O O . ASP A 1 177 ? 17.682 -8.197 -19.900 1.00 91.50 177 ASP A O 1
ATOM 1313 N N . LEU A 1 178 ? 16.115 -8.284 -18.290 1.00 91.25 178 LEU A N 1
ATOM 1314 C CA . LEU A 1 178 ? 15.579 -6.944 -18.529 1.00 91.25 178 LEU A CA 1
ATOM 1315 C C . LEU A 1 178 ? 16.652 -5.862 -18.361 1.00 91.25 178 LEU A C 1
ATOM 1317 O O . LEU A 1 178 ? 16.781 -5.003 -19.231 1.00 91.25 178 LEU A O 1
ATOM 1321 N N . GLY A 1 179 ? 17.452 -5.923 -17.292 1.00 89.31 179 GLY A N 1
ATOM 1322 C CA . GLY A 1 179 ? 18.546 -4.972 -17.071 1.00 89.31 179 GLY A CA 1
ATOM 1323 C C . GLY A 1 179 ? 19.615 -5.011 -18.170 1.00 89.31 179 GLY A C 1
ATOM 1324 O O . GLY A 1 179 ? 20.101 -3.968 -18.611 1.00 89.31 179 GLY A O 1
ATOM 1325 N N . ALA A 1 180 ? 19.950 -6.207 -18.664 1.00 89.62 180 ALA A N 1
ATOM 1326 C CA . ALA A 1 180 ? 20.850 -6.362 -19.805 1.00 89.62 180 ALA A CA 1
ATOM 1327 C C . ALA A 1 180 ? 20.232 -5.806 -21.101 1.00 89.62 180 ALA A C 1
ATOM 1329 O O . ALA A 1 180 ? 20.901 -5.081 -21.839 1.00 89.62 180 ALA A O 1
ATOM 1330 N N . ALA A 1 181 ? 18.952 -6.090 -21.351 1.00 90.56 181 ALA A N 1
ATOM 1331 C CA . ALA A 1 181 ? 18.231 -5.637 -22.535 1.00 90.56 181 ALA A CA 1
ATOM 1332 C C . ALA A 1 181 ? 18.081 -4.109 -22.581 1.00 90.56 181 ALA A C 1
ATOM 1334 O O . ALA A 1 181 ? 18.296 -3.503 -23.630 1.00 90.56 181 ALA A O 1
ATOM 1335 N N . CYS A 1 182 ? 17.766 -3.469 -21.452 1.00 91.69 182 CYS A N 1
ATOM 1336 C CA . CYS A 1 182 ? 17.606 -2.017 -21.375 1.00 91.69 182 CYS A CA 1
ATOM 1337 C C . CYS A 1 182 ? 18.923 -1.264 -21.121 1.00 91.69 182 CYS A C 1
ATOM 1339 O O . CYS A 1 182 ? 18.900 -0.042 -21.016 1.00 91.69 182 CYS A O 1
ATOM 1341 N N . GLY A 1 183 ? 20.062 -1.959 -21.016 1.00 93.25 183 GLY A N 1
ATOM 1342 C CA . GLY A 1 183 ? 21.385 -1.345 -20.863 1.00 93.25 183 GLY A CA 1
ATOM 1343 C C . GLY A 1 183 ? 21.691 -0.781 -19.470 1.00 93.25 183 GLY A C 1
ATOM 1344 O O . GLY A 1 183 ? 22.669 -0.049 -19.315 1.00 93.25 183 GLY A O 1
ATOM 1345 N N . LEU A 1 184 ? 20.896 -1.120 -18.449 1.00 94.38 184 LEU A N 1
ATOM 1346 C CA . LEU A 1 184 ? 21.043 -0.582 -17.098 1.00 94.38 184 LEU A CA 1
ATOM 1347 C C . LEU A 1 184 ? 20.921 -1.679 -16.035 1.00 94.38 184 LEU A C 1
ATOM 1349 O O . LEU A 1 184 ? 19.917 -2.375 -15.938 1.00 94.38 184 LEU A O 1
ATOM 1353 N N . THR A 1 185 ? 21.933 -1.802 -15.175 1.00 94.69 185 THR A N 1
ATOM 1354 C CA . THR A 1 185 ? 21.897 -2.742 -14.046 1.00 94.69 185 THR A CA 1
ATOM 1355 C C . THR A 1 185 ? 21.213 -2.125 -12.827 1.00 94.69 185 THR A C 1
ATOM 1357 O O . THR A 1 185 ? 21.293 -0.916 -12.601 1.00 94.69 185 THR A O 1
ATOM 1360 N N . SER A 1 186 ? 20.618 -2.964 -11.974 1.00 94.44 186 SER A N 1
ATOM 1361 C CA . SER A 1 186 ? 20.019 -2.525 -10.704 1.00 94.44 186 SER A CA 1
ATOM 1362 C C . SER A 1 186 ? 21.014 -1.797 -9.794 1.00 94.44 186 SER A C 1
ATOM 1364 O O . SER A 1 186 ? 20.667 -0.796 -9.173 1.00 94.44 186 SER A O 1
ATOM 1366 N N . HIS A 1 187 ? 22.272 -2.251 -9.753 1.00 94.94 187 HIS A N 1
ATOM 1367 C CA . HIS A 1 187 ? 23.337 -1.601 -8.988 1.00 94.94 187 HIS A CA 1
ATOM 1368 C C . HIS A 1 187 ? 23.610 -0.176 -9.483 1.00 94.94 187 HIS A C 1
ATOM 1370 O O . HIS A 1 187 ? 23.685 0.755 -8.685 1.00 94.94 187 HIS A O 1
ATOM 1376 N N . ARG A 1 188 ? 23.736 0.015 -10.803 1.00 95.94 188 ARG A N 1
ATOM 1377 C CA . ARG A 1 188 ? 23.986 1.342 -11.376 1.00 95.94 188 ARG A CA 1
ATOM 1378 C C . ARG A 1 188 ? 22.788 2.269 -11.182 1.00 95.94 188 ARG A C 1
ATOM 1380 O O . ARG A 1 188 ? 22.983 3.415 -10.795 1.00 95.94 188 ARG A O 1
ATOM 1387 N N . ALA A 1 189 ? 21.572 1.763 -11.384 1.00 95.94 189 ALA A N 1
ATOM 1388 C CA . ALA A 1 189 ? 20.346 2.509 -11.113 1.00 95.94 189 ALA A CA 1
ATOM 1389 C C . ALA A 1 189 ? 20.277 2.976 -9.650 1.00 95.94 189 ALA A C 1
ATOM 1391 O O . ALA A 1 189 ? 19.950 4.129 -9.390 1.00 95.94 189 ALA A O 1
ATOM 1392 N N . ARG A 1 190 ? 20.655 2.110 -8.699 1.00 95.75 190 ARG A N 1
ATOM 1393 C CA . ARG A 1 190 ? 20.685 2.442 -7.267 1.00 95.75 190 ARG A CA 1
ATOM 1394 C C . ARG A 1 190 ? 21.621 3.603 -6.960 1.00 95.75 190 ARG A C 1
ATOM 1396 O O . ARG A 1 190 ? 21.218 4.501 -6.241 1.00 95.75 190 ARG A O 1
ATOM 1403 N N . LEU A 1 191 ? 22.828 3.604 -7.526 1.00 96.19 191 LEU A N 1
ATOM 1404 C CA . LEU A 1 191 ? 23.785 4.699 -7.328 1.00 96.19 191 LEU A CA 1
ATOM 1405 C C . LEU A 1 191 ? 23.271 6.040 -7.871 1.00 96.19 191 LEU A C 1
ATOM 1407 O O . LEU A 1 191 ? 23.551 7.081 -7.293 1.00 96.19 191 LEU A O 1
ATOM 1411 N N . LEU A 1 192 ? 22.532 6.022 -8.981 1.00 96.12 192 LEU A N 1
ATOM 1412 C CA . LEU A 1 192 ? 22.013 7.237 -9.623 1.00 96.12 192 LEU A CA 1
ATOM 1413 C C . LEU A 1 192 ? 20.771 7.799 -8.923 1.00 96.12 192 LEU A C 1
ATOM 1415 O O . LEU A 1 192 ? 20.534 9.004 -8.960 1.00 96.12 192 LEU A O 1
ATOM 1419 N N . LEU A 1 193 ? 19.974 6.919 -8.317 1.00 95.12 193 LEU A N 1
ATOM 1420 C CA . LEU A 1 193 ? 18.748 7.266 -7.599 1.00 95.12 193 LEU A CA 1
ATOM 1421 C C . LEU A 1 193 ? 18.969 7.436 -6.093 1.00 95.12 193 LEU A C 1
ATOM 1423 O O . LEU A 1 193 ? 18.000 7.660 -5.370 1.00 95.12 193 LEU A O 1
ATOM 1427 N N . ASP A 1 194 ? 20.207 7.325 -5.611 1.00 90.38 194 ASP A N 1
ATOM 1428 C CA . ASP A 1 194 ? 20.515 7.422 -4.187 1.00 90.38 194 ASP A CA 1
ATOM 1429 C C . ASP A 1 194 ? 20.040 8.763 -3.605 1.00 90.38 194 ASP A C 1
ATOM 1431 O O . ASP A 1 194 ? 20.242 9.829 -4.194 1.00 90.38 194 ASP A O 1
ATOM 1435 N N . GLY A 1 195 ? 19.321 8.698 -2.483 1.00 85.25 195 GLY A N 1
ATOM 1436 C CA . GLY A 1 195 ? 18.665 9.856 -1.864 1.00 85.25 195 GLY A CA 1
ATOM 1437 C C . GLY A 1 195 ? 17.529 10.500 -2.679 1.00 85.25 195 GLY A C 1
ATOM 1438 O O . GLY A 1 195 ? 17.018 11.543 -2.279 1.00 85.25 195 GLY A O 1
ATOM 1439 N N . ARG A 1 196 ? 17.117 9.916 -3.814 1.00 87.25 196 ARG A N 1
ATOM 1440 C CA . ARG A 1 196 ? 16.066 10.429 -4.725 1.00 87.25 196 ARG A CA 1
ATOM 1441 C C . ARG A 1 196 ? 14.925 9.431 -4.920 1.00 87.25 196 ARG A C 1
ATOM 1443 O O . ARG A 1 196 ? 14.274 9.401 -5.964 1.00 87.25 196 ARG A O 1
ATOM 1450 N N . THR A 1 197 ? 14.715 8.574 -3.929 1.00 89.88 197 THR A N 1
ATOM 1451 C CA . THR A 1 197 ? 13.735 7.490 -3.973 1.00 89.88 197 THR A CA 1
ATOM 1452 C C . THR A 1 197 ? 12.393 7.854 -3.359 1.00 89.88 197 THR A C 1
ATOM 1454 O O . THR A 1 197 ? 11.431 7.151 -3.620 1.00 89.88 197 THR A O 1
ATOM 1457 N N . VAL A 1 198 ? 12.277 8.944 -2.604 1.00 92.50 198 VAL A N 1
ATOM 1458 C CA . VAL A 1 198 ? 10.997 9.374 -2.025 1.00 92.50 198 VAL A CA 1
ATOM 1459 C C . VAL A 1 198 ? 10.185 10.162 -3.055 1.00 92.50 198 VAL A C 1
ATOM 1461 O O . VAL A 1 198 ? 10.701 11.079 -3.691 1.00 92.50 198 VAL A O 1
ATOM 1464 N N . ASP A 1 199 ? 8.903 9.827 -3.195 1.00 92.38 199 ASP A N 1
ATOM 1465 C CA . ASP A 1 199 ? 7.929 10.636 -3.930 1.00 92.38 199 ASP A CA 1
ATOM 1466 C C . ASP A 1 199 ? 7.118 11.480 -2.938 1.00 92.38 199 ASP A C 1
ATOM 1468 O O . ASP A 1 199 ? 6.398 10.944 -2.097 1.00 92.38 199 ASP A O 1
ATOM 1472 N N . ALA A 1 200 ? 7.256 12.803 -3.034 1.00 89.75 200 ALA A N 1
ATOM 1473 C CA . ALA A 1 200 ? 6.564 13.7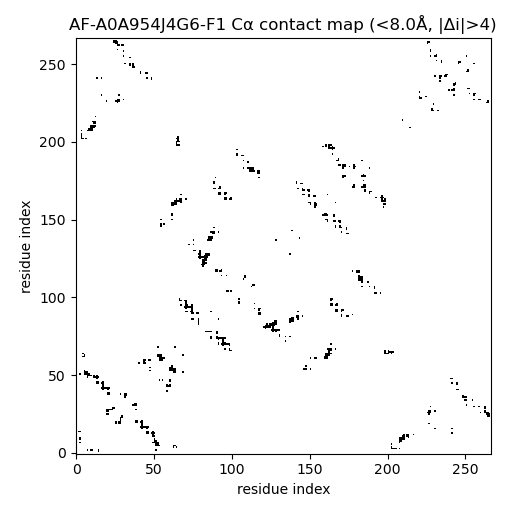70 -2.183 1.00 89.75 200 ALA A CA 1
ATOM 1474 C C . ALA A 1 200 ? 5.244 14.271 -2.801 1.00 89.75 200 ALA A C 1
ATOM 1476 O O . ALA A 1 200 ? 4.628 15.199 -2.274 1.00 89.75 200 ALA A O 1
ATOM 1477 N N . THR A 1 201 ? 4.820 13.702 -3.934 1.00 91.12 201 THR A N 1
ATOM 1478 C CA . THR A 1 201 ? 3.599 14.111 -4.632 1.00 91.12 201 THR A CA 1
ATOM 1479 C C . THR A 1 201 ? 2.375 13.804 -3.765 1.00 91.12 201 THR A C 1
ATOM 1481 O O . THR A 1 201 ? 2.136 12.635 -3.451 1.00 91.12 201 THR A O 1
ATOM 1484 N N . PRO A 1 202 ? 1.571 14.811 -3.372 1.00 88.12 202 PRO A N 1
ATOM 1485 C CA . PRO A 1 202 ? 0.401 14.569 -2.538 1.00 88.12 202 PRO A CA 1
ATOM 1486 C C . PRO A 1 202 ? -0.640 13.728 -3.284 1.00 88.12 202 PRO A C 1
ATOM 1488 O O . PRO A 1 202 ? -0.716 13.756 -4.514 1.00 88.12 202 PRO A O 1
ATOM 1491 N N . ALA A 1 203 ? -1.459 12.983 -2.540 1.00 86.38 203 ALA A N 1
ATOM 1492 C CA . ALA A 1 203 ? -2.610 12.296 -3.117 1.00 86.38 203 ALA A CA 1
ATOM 1493 C C . ALA A 1 203 ? -3.584 13.326 -3.728 1.00 86.38 203 ALA A C 1
ATOM 1495 O O . ALA A 1 203 ? -3.782 14.396 -3.139 1.00 86.38 203 ALA A O 1
ATOM 1496 N N . PRO A 1 204 ? -4.196 13.035 -4.890 1.00 85.44 204 PRO A N 1
ATOM 1497 C CA . PRO A 1 204 ? -5.145 13.945 -5.513 1.00 85.44 204 PRO A CA 1
ATOM 1498 C C . PRO A 1 204 ? -6.341 14.184 -4.587 1.00 85.44 204 PRO A C 1
ATOM 1500 O O . PRO A 1 204 ? -6.914 13.250 -4.022 1.00 85.44 204 PRO A O 1
ATOM 1503 N N . VAL A 1 205 ? -6.731 15.450 -4.441 1.00 86.38 205 VAL A N 1
ATOM 1504 C CA . VAL A 1 205 ? -7.915 15.815 -3.660 1.00 86.38 205 VAL A CA 1
ATOM 1505 C C . VAL A 1 205 ? -9.152 15.352 -4.423 1.00 86.38 205 VAL A C 1
ATOM 1507 O O . VAL A 1 205 ? -9.427 15.838 -5.520 1.00 86.38 205 VAL A O 1
ATOM 1510 N N . ARG A 1 206 ? -9.897 14.414 -3.837 1.00 90.19 206 ARG A N 1
ATOM 1511 C CA . ARG A 1 206 ? -11.192 13.950 -4.336 1.00 90.19 206 ARG A CA 1
ATOM 1512 C C . ARG A 1 206 ? -12.142 13.662 -3.183 1.00 90.19 206 ARG A C 1
ATOM 1514 O O . ARG A 1 206 ? -11.702 13.337 -2.081 1.00 90.19 206 ARG A O 1
ATOM 1521 N N . GLU A 1 207 ? -13.434 13.760 -3.457 1.00 89.88 207 GLU A N 1
ATOM 1522 C CA . GLU A 1 207 ? -14.458 13.267 -2.542 1.00 89.88 207 GLU A CA 1
ATOM 1523 C C . GLU A 1 207 ? -14.544 11.746 -2.655 1.00 89.88 207 GLU A C 1
ATOM 1525 O O . GLU A 1 207 ? -14.553 11.192 -3.757 1.00 89.88 207 GLU A O 1
ATOM 1530 N N . LEU A 1 208 ? -14.568 11.077 -1.505 1.00 90.75 208 LEU A N 1
ATOM 1531 C CA . LEU A 1 208 ? -14.790 9.640 -1.429 1.00 90.75 208 LEU A CA 1
ATOM 1532 C C . LEU A 1 208 ? -16.267 9.390 -1.177 1.00 90.75 208 LEU A C 1
ATOM 1534 O O . LEU A 1 208 ? -16.866 10.003 -0.291 1.00 90.75 208 LEU A O 1
ATOM 1538 N N . VAL A 1 209 ? -16.836 8.464 -1.941 1.00 94.12 209 VAL A N 1
ATOM 1539 C CA . VAL A 1 209 ? -18.178 7.957 -1.664 1.00 94.12 209 VAL A CA 1
ATOM 1540 C C . VAL A 1 209 ? -18.107 7.121 -0.388 1.00 94.12 209 VAL A C 1
ATOM 1542 O O . VAL A 1 209 ? -17.148 6.382 -0.185 1.00 94.12 209 VAL A O 1
ATOM 1545 N N . VAL A 1 210 ? -19.089 7.261 0.498 1.00 94.56 210 VAL A N 1
ATOM 1546 C CA . VAL A 1 210 ? -19.183 6.424 1.699 1.00 94.56 210 VAL A CA 1
ATOM 1547 C C . VAL A 1 210 ? -19.795 5.085 1.304 1.00 94.56 210 VAL A C 1
ATOM 1549 O O . VAL A 1 210 ? -20.850 5.065 0.670 1.00 94.56 210 VAL A O 1
ATOM 1552 N N . ASP A 1 211 ? -19.140 3.984 1.673 1.00 95.25 211 ASP A N 1
ATOM 1553 C CA . ASP A 1 211 ? -19.675 2.640 1.462 1.00 95.25 211 ASP A CA 1
ATOM 1554 C C . ASP A 1 211 ? -21.033 2.516 2.189 1.00 95.25 211 ASP A C 1
ATOM 1556 O O . ASP A 1 211 ? -21.097 2.755 3.403 1.00 95.25 211 ASP A O 1
ATOM 1560 N N . PRO A 1 212 ? -22.124 2.117 1.500 1.00 95.62 212 PRO A N 1
ATOM 1561 C CA . PRO A 1 212 ? -23.422 1.881 2.129 1.00 95.62 212 PRO A CA 1
ATOM 1562 C C . PRO A 1 212 ? -23.357 0.961 3.349 1.00 95.62 212 PRO A C 1
ATOM 1564 O O . PRO A 1 212 ? -24.151 1.110 4.281 1.00 95.62 212 PRO A O 1
ATOM 1567 N N . THR A 1 213 ? -22.417 0.013 3.369 1.00 93.56 213 THR A N 1
ATOM 1568 C CA . THR A 1 213 ? -22.269 -0.890 4.505 1.00 93.56 213 THR A CA 1
ATOM 1569 C C . THR A 1 213 ? -21.647 -0.212 5.727 1.00 93.56 213 THR A C 1
ATOM 1571 O O . THR A 1 213 ? -22.010 -0.552 6.854 1.00 93.56 213 THR A O 1
ATOM 1574 N N . LEU A 1 214 ? -20.783 0.792 5.531 1.00 95.06 214 LEU A N 1
ATOM 1575 C CA . LEU A 1 214 ? -20.325 1.668 6.610 1.00 95.06 214 LEU A CA 1
ATOM 1576 C C . LEU A 1 214 ? -21.476 2.527 7.136 1.00 95.06 214 LEU A C 1
ATOM 1578 O O . LEU A 1 214 ? -21.639 2.634 8.348 1.00 95.06 214 LEU A O 1
ATOM 1582 N N . THR A 1 215 ? -22.303 3.095 6.258 1.00 95.31 215 THR A N 1
ATOM 1583 C CA . THR A 1 215 ? -23.475 3.873 6.687 1.00 95.31 215 THR A CA 1
ATOM 1584 C C . THR A 1 215 ? -24.410 3.036 7.559 1.00 95.31 215 THR A C 1
ATOM 1586 O O . THR A 1 215 ? -24.701 3.434 8.684 1.00 95.31 215 THR A O 1
ATOM 1589 N N . ALA A 1 216 ? -24.794 1.842 7.100 1.00 95.06 216 ALA A N 1
ATOM 1590 C CA . ALA A 1 216 ? -25.651 0.937 7.866 1.00 95.06 216 ALA A CA 1
ATOM 1591 C C . ALA A 1 216 ? -25.023 0.525 9.211 1.00 95.06 216 ALA A C 1
ATOM 1593 O O . ALA A 1 216 ? -25.715 0.412 10.222 1.00 95.06 216 ALA A O 1
ATOM 1594 N N . PHE A 1 217 ? -23.702 0.325 9.239 1.00 95.62 217 PHE A N 1
ATOM 1595 C CA . PHE A 1 217 ? -22.977 0.036 10.471 1.00 95.62 217 PHE A CA 1
ATOM 1596 C C . PHE A 1 217 ? -23.039 1.211 11.458 1.00 95.62 217 PHE A C 1
ATOM 1598 O O . PHE A 1 217 ? -23.381 1.005 12.620 1.00 95.62 217 PHE A O 1
ATOM 1605 N N . LEU A 1 218 ? -22.776 2.440 11.006 1.00 95.19 218 LEU A N 1
ATOM 1606 C CA . LEU A 1 218 ? -22.839 3.638 11.850 1.00 95.19 218 LEU A CA 1
ATOM 1607 C C . LEU A 1 218 ? -24.252 3.902 12.381 1.00 95.19 218 LEU A C 1
ATOM 1609 O O . LEU A 1 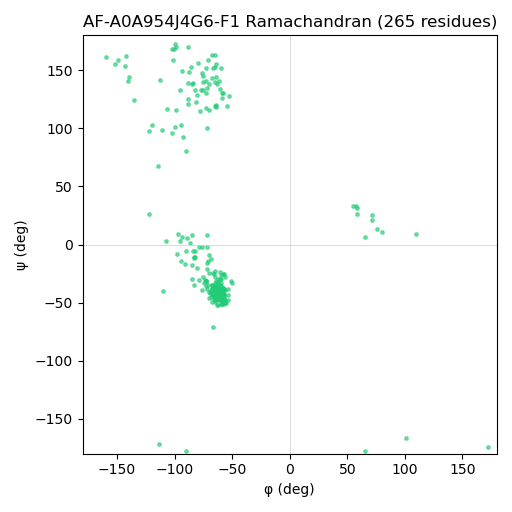218 ? -24.408 4.245 13.548 1.00 95.19 218 LEU A O 1
ATOM 1613 N N . GLU A 1 219 ? -25.281 3.691 11.560 1.00 95.50 219 GLU A N 1
ATOM 1614 C CA . GLU A 1 219 ? -26.690 3.818 11.963 1.00 95.50 219 GLU A CA 1
ATOM 1615 C C . GLU A 1 219 ? -27.106 2.789 13.024 1.00 95.50 219 GLU A C 1
ATOM 1617 O O . GLU A 1 219 ? -28.065 3.010 13.762 1.00 95.50 219 GLU A O 1
ATOM 1622 N N . SER A 1 220 ? -26.391 1.665 13.114 1.00 95.06 220 SER A N 1
ATOM 1623 C CA . SER A 1 220 ? -26.647 0.630 14.117 1.00 95.06 220 SER A CA 1
ATOM 1624 C C . SER A 1 220 ? -26.024 0.924 15.487 1.00 95.06 220 SER A C 1
ATOM 1626 O O . SER A 1 220 ? -26.327 0.222 16.455 1.00 95.06 220 SER A O 1
ATOM 1628 N N . LEU A 1 221 ? -25.156 1.937 15.582 1.00 95.69 221 LEU A N 1
ATOM 1629 C CA . LEU A 1 221 ? -24.499 2.318 16.829 1.00 95.69 221 LEU A CA 1
ATOM 1630 C C . LEU A 1 221 ? -25.461 3.078 17.760 1.00 95.69 221 LEU A C 1
ATOM 1632 O O . LEU A 1 221 ? -26.329 3.818 17.292 1.00 95.69 221 LEU A O 1
ATOM 1636 N N . PRO A 1 222 ? -25.317 2.931 19.091 1.00 92.31 222 PRO A N 1
ATOM 1637 C CA . PRO A 1 222 ? -26.111 3.705 20.037 1.00 92.31 222 PRO A CA 1
ATOM 1638 C C . PRO A 1 222 ? -25.808 5.208 19.936 1.00 92.31 222 PRO A C 1
ATOM 1640 O O . PRO A 1 222 ? -24.713 5.621 19.554 1.00 92.31 222 PRO A O 1
ATOM 1643 N N . GLU A 1 223 ? -26.769 6.043 20.332 1.00 91.12 223 GLU A N 1
ATOM 1644 C CA . GLU A 1 223 ? -26.551 7.489 20.421 1.00 91.12 223 GLU A CA 1
ATOM 1645 C C . GLU A 1 223 ? -25.398 7.797 21.392 1.00 91.12 223 GLU A C 1
ATOM 1647 O O . GLU A 1 223 ? -25.348 7.266 22.504 1.00 91.12 223 GLU A O 1
ATOM 1652 N N . GLY A 1 224 ? -24.453 8.632 20.951 1.00 89.25 224 GLY A N 1
ATOM 1653 C CA . GLY A 1 224 ? -23.239 8.931 21.713 1.00 89.25 224 GLY A CA 1
ATOM 1654 C C . GLY A 1 224 ? -22.229 7.778 21.777 1.00 89.25 224 GLY A C 1
ATOM 1655 O O . GLY A 1 224 ? -21.413 7.759 22.695 1.00 89.25 224 GLY A O 1
ATOM 1656 N N . ALA A 1 225 ? -22.289 6.814 20.848 1.00 93.12 225 ALA A N 1
ATOM 1657 C CA . ALA A 1 225 ? -21.315 5.729 20.750 1.00 93.12 225 ALA A CA 1
ATOM 1658 C C . ALA A 1 225 ? -19.873 6.249 20.685 1.00 93.12 225 ALA A C 1
ATOM 1660 O O . ALA A 1 225 ? -19.536 7.068 19.827 1.00 93.12 225 ALA A O 1
ATOM 1661 N N . GLY A 1 226 ? -19.028 5.717 21.569 1.00 94.50 226 GLY A N 1
ATOM 1662 C CA . GLY A 1 226 ? -17.581 5.913 21.522 1.00 94.50 226 GLY A CA 1
ATOM 1663 C C . GLY A 1 226 ? -16.863 4.842 20.696 1.00 94.50 226 GLY A C 1
ATOM 1664 O O . GLY A 1 226 ? -17.464 3.907 20.161 1.00 94.50 226 GLY A O 1
ATOM 1665 N N . SER A 1 227 ? -15.538 4.923 20.650 1.00 96.88 227 SER A N 1
ATOM 1666 C CA . SER A 1 227 ? -14.660 3.972 19.963 1.00 96.88 227 SER A CA 1
ATOM 1667 C C . SER A 1 227 ? -14.784 2.539 20.507 1.00 96.88 227 SER A C 1
ATOM 1669 O O . SER A 1 227 ? -14.752 1.575 19.741 1.00 96.88 227 SER A O 1
ATOM 1671 N N . ILE A 1 228 ? -15.015 2.369 21.815 1.00 97.12 228 ILE A N 1
ATOM 1672 C CA . ILE A 1 228 ? -15.289 1.053 22.422 1.00 97.12 228 ILE A CA 1
ATOM 1673 C C . ILE A 1 228 ? -16.631 0.484 21.937 1.00 97.12 228 ILE A C 1
ATOM 1675 O O . ILE A 1 228 ? -16.737 -0.722 21.704 1.00 97.12 228 ILE A O 1
ATOM 1679 N N . ASP A 1 229 ? -17.652 1.326 21.757 1.00 96.75 229 ASP A N 1
ATOM 1680 C CA . ASP A 1 229 ? -18.963 0.893 21.259 1.00 96.75 229 ASP A CA 1
ATOM 1681 C C . ASP A 1 229 ? -18.874 0.419 19.803 1.00 96.75 229 ASP A C 1
ATOM 1683 O O . ASP A 1 229 ? -19.490 -0.587 19.452 1.00 96.75 229 ASP A O 1
ATOM 1687 N N . VAL A 1 230 ? -18.029 1.060 18.986 1.00 96.50 230 VAL A N 1
ATOM 1688 C CA . VAL A 1 230 ? -17.703 0.591 17.629 1.00 96.50 230 VAL A CA 1
ATOM 1689 C C . VAL A 1 230 ? -17.136 -0.832 17.663 1.00 96.50 230 VAL A C 1
ATOM 1691 O O . VAL A 1 230 ? -17.625 -1.708 16.949 1.00 96.50 230 VAL A O 1
ATOM 1694 N N . ALA A 1 231 ? -16.155 -1.104 18.527 1.00 96.44 231 ALA A N 1
ATOM 1695 C CA . ALA A 1 231 ? -15.577 -2.443 18.651 1.00 96.44 231 ALA A CA 1
ATOM 1696 C C . ALA A 1 231 ? -16.583 -3.481 19.179 1.00 96.44 231 ALA A C 1
ATOM 1698 O O . ALA A 1 231 ? -16.620 -4.614 18.698 1.00 96.44 231 ALA A O 1
ATOM 1699 N N . LEU A 1 232 ? -17.433 -3.103 20.138 1.00 96.88 232 LEU A N 1
ATOM 1700 C CA . LEU A 1 232 ? -18.508 -3.968 20.633 1.00 96.88 232 LEU A CA 1
ATOM 1701 C C . LEU A 1 232 ? -19.516 -4.317 19.535 1.00 96.88 232 LEU A C 1
ATOM 1703 O O . LEU A 1 232 ? -19.951 -5.467 19.468 1.00 96.88 232 LEU A O 1
ATOM 1707 N N . GLN A 1 233 ? -19.851 -3.357 18.671 1.00 96.81 233 GLN A N 1
ATOM 1708 C CA . GLN A 1 233 ? -20.761 -3.569 17.551 1.00 96.81 233 GLN A CA 1
ATOM 1709 C C . GLN A 1 233 ? -20.176 -4.543 16.524 1.00 96.81 233 GLN A C 1
ATOM 1711 O O . GLN A 1 233 ? -20.878 -5.448 16.080 1.00 96.81 233 GLN A O 1
ATOM 1716 N N . LEU A 1 234 ? -18.879 -4.432 16.205 1.00 95.75 234 LEU A N 1
ATOM 1717 C CA . LEU A 1 234 ? -18.197 -5.391 15.323 1.00 95.75 234 LEU A CA 1
ATOM 1718 C C . LEU A 1 234 ? -18.297 -6.828 15.850 1.00 95.75 234 LEU A C 1
ATOM 1720 O O . LEU A 1 234 ? -18.513 -7.761 15.083 1.00 95.75 234 LEU A O 1
ATOM 1724 N N . LEU A 1 235 ? -18.180 -7.017 17.167 1.00 96.38 235 LEU A N 1
ATOM 1725 C CA . LEU A 1 235 ? -18.240 -8.341 17.793 1.00 96.38 235 LEU A CA 1
ATOM 1726 C C . LEU A 1 235 ? -19.635 -8.991 17.759 1.00 96.38 235 LEU A C 1
ATOM 1728 O O . LEU A 1 235 ? -19.745 -10.174 18.090 1.00 96.38 235 LEU A O 1
ATOM 1732 N N . LEU A 1 236 ? -20.686 -8.269 17.349 1.00 95.12 236 LEU A N 1
ATOM 1733 C CA . LEU A 1 236 ? -21.994 -8.870 17.055 1.00 95.12 236 LEU A CA 1
ATOM 1734 C C . LEU A 1 236 ? -21.976 -9.697 15.761 1.00 95.12 236 LEU A C 1
ATOM 1736 O O . LEU A 1 236 ? -22.799 -10.598 15.597 1.00 95.12 236 LEU A O 1
ATOM 1740 N N . GLU A 1 237 ? -21.012 -9.436 14.878 1.00 92.62 237 GLU A N 1
ATOM 1741 C CA . GLU A 1 237 ? -20.761 -10.175 13.643 1.00 92.62 237 GLU A CA 1
ATOM 1742 C C . GLU A 1 237 ? -19.402 -10.892 13.733 1.00 92.62 237 GLU A C 1
ATOM 1744 O O . GLU A 1 237 ? -18.461 -10.542 13.019 1.00 92.62 237 GLU A O 1
ATOM 1749 N N . PRO A 1 238 ? -19.243 -11.907 14.605 1.00 89.75 238 PRO A N 1
ATOM 1750 C CA . PRO A 1 238 ? -17.939 -12.507 14.884 1.00 89.75 238 PRO A CA 1
ATOM 1751 C C . PRO A 1 238 ? -17.282 -13.124 13.646 1.00 89.75 238 PRO A C 1
ATOM 1753 O O . PRO A 1 238 ? -16.069 -13.258 13.610 1.00 89.75 238 PRO A O 1
ATOM 1756 N N . GLN A 1 239 ? -18.049 -13.498 12.624 1.00 90.56 239 GLN A N 1
ATOM 1757 C CA . GLN A 1 239 ? -17.537 -14.005 11.352 1.00 90.56 239 GLN A CA 1
ATOM 1758 C C . GLN A 1 239 ? -16.868 -12.936 10.470 1.00 90.56 239 GLN A C 1
ATOM 1760 O O . GLN A 1 239 ? -16.180 -13.298 9.520 1.00 90.56 239 GLN A O 1
ATOM 1765 N N . HIS A 1 240 ? -17.076 -11.646 10.746 1.00 93.56 240 HIS A N 1
ATOM 1766 C CA . HIS A 1 240 ? -16.493 -10.554 9.972 1.00 93.56 240 HIS A CA 1
ATOM 1767 C C . HIS A 1 240 ? -14.987 -10.430 10.246 1.00 93.56 240 HIS A C 1
ATOM 1769 O O . HIS A 1 240 ? -14.543 -10.543 11.390 1.00 93.56 240 HIS A O 1
ATOM 1775 N N . GLU A 1 241 ? -14.181 -10.147 9.220 1.00 93.94 241 GLU A N 1
ATOM 1776 C CA . GLU A 1 241 ? -12.715 -10.128 9.350 1.00 93.94 241 GLU A CA 1
ATOM 1777 C C . GLU A 1 241 ? -12.215 -9.066 10.342 1.00 93.94 241 GLU A C 1
ATOM 1779 O O . GLU A 1 241 ? -11.341 -9.355 11.158 1.00 93.94 241 GLU A O 1
ATOM 1784 N N . LEU A 1 242 ? -12.841 -7.884 10.365 1.00 94.56 242 LEU A N 1
ATOM 1785 C CA . LEU A 1 242 ? -12.587 -6.852 11.383 1.00 94.56 242 LEU A CA 1
ATOM 1786 C C . LEU A 1 242 ? -12.836 -7.334 12.824 1.00 94.56 242 LEU A C 1
ATOM 1788 O O . LEU A 1 242 ? -12.041 -7.044 13.717 1.00 94.56 242 LEU A O 1
ATOM 1792 N N . ALA A 1 243 ? -13.891 -8.117 13.069 1.00 95.88 243 ALA A N 1
ATOM 1793 C CA . ALA A 1 243 ? -14.141 -8.699 14.390 1.00 95.88 243 ALA A CA 1
ATOM 1794 C C . ALA A 1 243 ? -13.073 -9.745 14.748 1.00 95.88 243 ALA A C 1
ATOM 1796 O O . ALA A 1 243 ? -12.650 -9.858 15.900 1.00 95.88 243 ALA A O 1
ATOM 1797 N N . GLN A 1 244 ? -12.583 -10.487 13.753 1.00 96.50 244 GLN A N 1
ATOM 1798 C CA . GLN A 1 244 ? -11.528 -11.477 13.946 1.00 96.50 244 GLN A CA 1
ATOM 1799 C C . GLN A 1 244 ? -10.192 -10.854 14.377 1.00 96.50 244 GLN A C 1
ATOM 1801 O O . GLN A 1 244 ? -9.451 -11.516 15.102 1.00 96.50 244 GLN A O 1
ATOM 1806 N N . ILE A 1 245 ? -9.895 -9.599 14.015 1.00 95.12 245 ILE A N 1
ATOM 1807 C CA . ILE A 1 245 ? -8.706 -8.873 14.508 1.00 95.12 245 ILE A CA 1
ATOM 1808 C C . ILE A 1 245 ? -8.743 -8.782 16.045 1.00 95.12 245 ILE A C 1
ATOM 1810 O O . ILE A 1 245 ? -7.808 -9.212 16.722 1.00 95.12 245 ILE A O 1
ATOM 1814 N N . LEU A 1 246 ? -9.866 -8.320 16.609 1.00 95.94 246 LEU A N 1
ATOM 1815 C CA . LEU A 1 246 ? -10.098 -8.244 18.061 1.00 95.94 246 LEU A CA 1
ATOM 1816 C C . LEU A 1 246 ? -10.009 -9.623 18.731 1.00 95.94 246 LEU A C 1
ATOM 1818 O O . LEU A 1 246 ? -9.332 -9.800 19.747 1.00 95.94 246 LEU A O 1
ATOM 1822 N N . LEU A 1 247 ? -10.668 -10.624 18.143 1.00 95.81 247 LEU A N 1
ATOM 1823 C CA . LEU A 1 247 ? -10.748 -11.967 18.718 1.00 95.81 247 LEU A CA 1
ATOM 1824 C C . LEU A 1 247 ? -9.394 -12.689 18.738 1.00 95.81 247 LEU A C 1
ATOM 1826 O O . LEU A 1 247 ? -9.079 -13.345 19.735 1.00 95.81 247 LEU A O 1
ATOM 1830 N N . ARG A 1 248 ? -8.561 -12.540 17.696 1.00 94.25 248 ARG A N 1
ATOM 1831 C CA . ARG A 1 248 ? -7.193 -13.095 17.663 1.00 94.25 248 ARG A CA 1
ATOM 1832 C C . ARG A 1 248 ? -6.329 -12.555 18.802 1.00 94.25 248 ARG A C 1
ATOM 1834 O O . ARG A 1 248 ? -5.577 -13.317 19.408 1.00 94.25 248 ARG A O 1
ATOM 1841 N N . GLN A 1 249 ? -6.505 -11.279 19.138 1.00 92.44 249 GLN A N 1
ATOM 1842 C CA . GLN A 1 249 ? -5.809 -10.603 20.235 1.00 92.44 249 GLN A CA 1
ATOM 1843 C C . GLN A 1 249 ? -6.485 -10.806 21.604 1.00 92.44 249 GLN A C 1
ATOM 1845 O O . GLN A 1 249 ? -6.096 -10.199 22.600 1.00 92.44 249 GLN A O 1
ATOM 1850 N N . LYS A 1 250 ? -7.495 -11.686 21.690 1.00 93.94 250 LYS A N 1
ATOM 1851 C CA . LYS A 1 250 ? -8.272 -11.969 22.913 1.00 93.94 250 LYS A CA 1
ATOM 1852 C C . LYS A 1 250 ? -8.967 -10.728 23.494 1.00 93.94 250 LYS A C 1
ATOM 1854 O O . LYS A 1 250 ? -9.267 -10.678 24.690 1.00 93.94 250 LYS A O 1
ATOM 1859 N N . VAL A 1 251 ? -9.271 -9.742 22.653 1.00 95.00 251 VAL A N 1
ATOM 1860 C CA . VAL A 1 251 ? -10.062 -8.558 23.003 1.00 95.00 251 VAL A CA 1
ATOM 1861 C C . VAL A 1 251 ? -11.536 -8.875 22.738 1.00 95.00 251 VAL A C 1
ATOM 1863 O O . VAL A 1 251 ? -12.094 -8.576 21.690 1.00 95.00 251 VAL A O 1
ATOM 1866 N N . GLY A 1 252 ? -12.159 -9.584 23.682 1.00 95.38 252 GLY A N 1
ATOM 1867 C CA . GLY A 1 252 ? -13.566 -9.986 23.598 1.00 95.38 252 GLY A CA 1
ATOM 1868 C C . GLY A 1 252 ? -14.542 -8.952 24.168 1.00 95.38 252 GLY A C 1
ATOM 1869 O O . GLY A 1 252 ? -14.154 -8.017 24.871 1.00 95.38 252 GLY A O 1
ATOM 1870 N N . ALA A 1 253 ? -15.838 -9.175 23.934 1.00 95.81 253 ALA A N 1
ATOM 1871 C CA . ALA A 1 253 ? -16.896 -8.244 24.326 1.00 95.81 253 ALA A CA 1
ATOM 1872 C C . ALA A 1 253 ? -16.939 -7.982 25.841 1.00 95.81 253 ALA A C 1
ATOM 1874 O O . ALA A 1 253 ? -17.133 -6.846 26.258 1.00 95.81 253 ALA A O 1
ATOM 1875 N N . ASP A 1 254 ? -16.715 -8.999 26.677 1.00 94.81 254 ASP A N 1
ATOM 1876 C CA . ASP A 1 254 ? -16.725 -8.834 28.138 1.00 94.81 254 ASP A CA 1
ATOM 1877 C C . ASP A 1 254 ? -15.613 -7.899 28.622 1.00 94.81 254 ASP A C 1
ATOM 1879 O O . ASP A 1 254 ? -15.839 -7.063 29.498 1.00 94.81 254 ASP A O 1
ATOM 1883 N N . ARG A 1 255 ? -14.430 -7.987 28.002 1.00 94.75 255 ARG A N 1
ATOM 1884 C CA . ARG A 1 255 ? -13.295 -7.117 28.317 1.00 94.75 255 ARG A CA 1
ATOM 1885 C C . ARG A 1 255 ? -13.574 -5.679 27.884 1.00 94.75 255 ARG A C 1
ATOM 1887 O O . ARG A 1 255 ? -13.388 -4.767 28.681 1.00 94.75 255 ARG A O 1
ATOM 1894 N N . LEU A 1 256 ? -14.097 -5.482 26.674 1.00 96.12 256 LEU A N 1
ATOM 1895 C CA . LEU A 1 256 ? -14.475 -4.156 26.176 1.00 96.12 256 LEU A CA 1
ATOM 1896 C C . LEU A 1 256 ? -15.588 -3.508 27.017 1.00 96.12 256 LEU A C 1
ATOM 1898 O O . LEU A 1 256 ? -15.525 -2.319 27.315 1.00 96.12 256 LEU A O 1
ATOM 1902 N N . ARG A 1 257 ? -16.578 -4.285 27.479 1.00 95.56 257 ARG A N 1
ATOM 1903 C CA . ARG A 1 257 ? -17.623 -3.782 28.389 1.00 95.56 257 ARG A CA 1
ATOM 1904 C C . ARG A 1 257 ? -17.054 -3.318 29.727 1.00 95.56 257 ARG A C 1
ATOM 1906 O O . ARG A 1 257 ? -17.498 -2.295 30.236 1.00 95.56 257 ARG A O 1
ATOM 1913 N N . ALA A 1 258 ? -16.087 -4.044 30.289 1.00 94.06 258 ALA A N 1
ATOM 1914 C CA . ALA A 1 258 ? -15.404 -3.617 31.508 1.00 94.06 258 ALA A CA 1
ATOM 1915 C C . ALA A 1 258 ? -14.592 -2.330 31.269 1.00 94.06 258 ALA A C 1
ATOM 1917 O O . ALA A 1 258 ? -14.722 -1.367 32.030 1.00 94.06 258 ALA A O 1
ATOM 1918 N N . ALA A 1 259 ? -13.842 -2.285 30.164 1.00 94.44 259 ALA A N 1
ATOM 1919 C CA . ALA A 1 259 ? -13.021 -1.147 29.755 1.00 94.44 259 ALA A CA 1
ATOM 1920 C C . ALA A 1 259 ? -13.839 0.142 29.549 1.00 94.44 259 ALA A C 1
ATOM 1922 O O . ALA A 1 259 ? -13.372 1.224 29.893 1.00 94.44 259 ALA A O 1
ATOM 1923 N N . ARG A 1 260 ? -15.092 0.032 29.086 1.00 92.62 260 ARG A N 1
ATOM 1924 C CA . ARG A 1 260 ? -16.008 1.169 28.872 1.00 92.62 260 ARG A CA 1
ATOM 1925 C C . ARG A 1 260 ? -16.242 2.039 30.114 1.00 92.62 260 ARG A C 1
ATOM 1927 O O . ARG A 1 260 ? -16.561 3.212 29.982 1.00 92.62 260 ARG A O 1
ATOM 1934 N N . SER A 1 261 ? -16.124 1.477 31.318 1.00 90.44 261 SER A N 1
ATOM 1935 C CA . SER A 1 261 ? -16.261 2.247 32.568 1.00 90.44 261 SER A CA 1
ATOM 1936 C C . SER A 1 261 ? -14.983 2.971 33.006 1.00 90.44 261 SER A C 1
ATOM 1938 O O . SER A 1 261 ? -15.032 3.781 33.929 1.00 90.44 261 SER A O 1
ATOM 1940 N N . VAL A 1 262 ? -13.852 2.660 32.370 1.00 94.25 262 VAL A N 1
ATOM 1941 C CA . VAL A 1 262 ? -12.512 3.131 32.744 1.00 94.25 262 VAL A CA 1
ATOM 1942 C C . VAL A 1 262 ? -11.972 4.123 31.719 1.00 94.25 262 VAL A C 1
ATOM 1944 O O . VAL A 1 262 ? -11.365 5.120 32.101 1.00 94.25 262 VAL A O 1
ATOM 1947 N N . PHE A 1 263 ? -12.212 3.867 30.433 1.00 95.00 263 PHE A N 1
ATOM 1948 C CA . PHE A 1 263 ? -11.716 4.676 29.325 1.00 95.00 263 PHE A CA 1
ATOM 1949 C C . PHE A 1 263 ? -12.866 5.385 28.605 1.00 95.00 263 PHE A C 1
ATOM 1951 O O . PHE A 1 263 ? -13.938 4.811 28.408 1.00 95.00 263 PHE A O 1
ATOM 1958 N N . SER A 1 264 ? -12.624 6.625 28.184 1.00 92.25 264 SER A N 1
ATOM 1959 C CA . SER A 1 264 ? -13.579 7.476 27.468 1.00 92.25 264 SER A CA 1
ATOM 1960 C C . SER A 1 264 ? -12.860 8.257 26.377 1.00 92.25 264 SER A C 1
ATOM 1962 O O . SER A 1 264 ? -11.747 8.726 26.615 1.00 92.25 264 SER A O 1
ATOM 1964 N N . ASP A 1 265 ? -13.492 8.408 25.213 1.00 92.12 265 ASP A N 1
ATOM 1965 C CA . ASP A 1 265 ? -12.922 9.205 24.125 1.00 92.12 265 ASP A CA 1
ATOM 1966 C C . ASP A 1 265 ? -12.856 10.699 24.505 1.00 92.12 265 ASP A C 1
ATOM 1968 O O . ASP A 1 265 ? -13.686 11.165 25.298 1.00 92.12 265 ASP A O 1
ATOM 1972 N N . PRO A 1 266 ? -11.901 11.467 23.950 1.00 83.00 266 PRO A N 1
ATOM 1973 C CA . PRO A 1 266 ? -11.825 12.909 24.149 1.00 83.00 266 PRO A CA 1
ATOM 1974 C C . PRO A 1 266 ? -13.060 13.608 23.561 1.00 83.00 266 PRO A C 1
ATOM 1976 O O . PRO A 1 266 ? -13.582 13.194 22.524 1.00 83.00 266 PRO A O 1
ATOM 1979 N N . HIS A 1 267 ? -13.516 14.674 24.224 1.00 64.94 267 HIS A N 1
ATOM 1980 C CA . HIS A 1 267 ? -14.616 15.532 23.763 1.00 64.94 267 HIS A CA 1
ATOM 1981 C C . HIS A 1 267 ? -14.167 16.589 22.753 1.00 64.94 267 HIS A C 1
ATOM 1983 O O . HIS A 1 267 ? -13.067 17.157 22.947 1.00 64.94 267 HIS A O 1
#

Foldseek 3Di:
DVCLQQVAQAAEPLVVLLCQLVDCQALVVVLCVVLVHRSLLLSQLSVVVGRGHWDDDDSHTAGAGPLLVQLLLQLLVLCQQQQHAARELLSSLLSLLVSADPQLNVLQVVLQFQSVQSSDDRDPHGHPRDSDDDSPPRHDPLSSQLRVQLRVVCVVVVARHRHSLSSNLSSLVSDVVSCVRRVHHSVRSCVSCPVVGHDPDDRDDDDHHHDVVRVVLVVPFDVVDGSLSSLLSVCVVCVDSSVVSCVVSVNDNVSSVVSVVVGDRDD

=== Feature glossary ===
The features interleaved in this record are:

— What the protein is —

Sequence gives the chain of amino acids in standard one-letter code (A=alanine, C=cysteine, …, Y=tyrosine), read N→C. It is the only feature that is directly encoded by the gene; all structural features are derived from the folded form of this sequence.

Database cross-references. InterPro integrates a dozen domain/family signa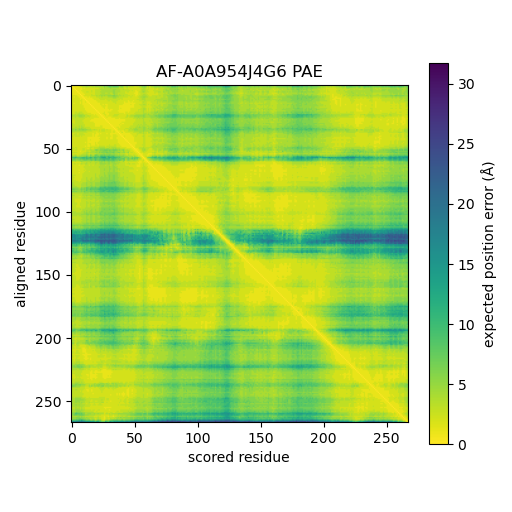ture databases into unified entries with residue-range hits. GO terms attach function/process/location labels with evidence codes. CATH codes position the fold in a four-level structural taxonomy. Organism is the NCBI-taxonomy species name.

— Where its atoms are —

Atomic coordinates in PDBx/mmCIF format — the same representation the Protein Data Bank distributes. Each line of the _atom_site loop places one backbone atom in Cartesian space (units: ångströms, origin: arbitrary).

The six renders are orthographic views along the three Cartesian axes in both directions. Representation (cartoon, sticks, or surface) and color scheme (sequence-rainbow or by-chain) vary across proteins so the training set covers all the common visualization conventions.

— Local backbone conformation —

Eight-state secondary structure (DSSP): H is the canonical α-helix, G the tighter 3₁₀-helix, I the wider π-helix; E/B are β-structure, T and S are turns and bends, and '-' is everything else. DSSP derives these from the pattern of main-chain N–H···O=C hydrogen bonds, not from the sequence.

P-SEA three-state annotation labels each residue as helix, strand, or coil based purely on the geometry of the Cα trace. It serves as a fallback when the full backbone (and thus DSSP) is unavailable.

The φ/ψ torsion pair specifies the backbone conformation at each residue. φ rotates about the N–Cα bond, ψ about the Cα–C bond. Steric clashes forbid most of the (φ, ψ) plane — the allowed regions (α-helix basin, β-sheet basin, left-handed helix) are the Ramachandran-allowed regions.

— Global shape and packing —

The geometric summary reports three shape descriptors. Rg (radius of gyration) measures how spread out the Cα atoms are about their centre of mass; compact globular proteins have small Rg, elongated or unfolded ones large. Cα contacts (<8 Å, |i−j|>4) count long-range residue pairs in spatial proximity — high for tightly packed folds, near zero for rods or random coil. The bounding-box extents give the protein's footprint along x, y, z in Å.

Solvent-accessible surface area (SASA) is the area in Å² traced out by the centre of a 1.4 Å probe sphere (a water molecule) rolled over the protein's van der Waals surface (Shrake–Rupley / Lee–Richards construction). Buried residues have near-zero SASA; fully exposed residues can exceed 200 Å². The total SASA scales roughly with the number of surface residues.

The contact map is a binary N×N matrix image: pixel (i, j) is dark where Cα_i and Cα_j are within 8 Å and |i−j|>4. Because the |i−j|>4 filter removes local helical contacts, off-diagonal stripes parallel to the main diagonal indicate parallel β-sheets; stripes perpendicular to it indicate antiparallel β-sheets. The Ramachandran plot scatters every residue's (φ, ψ) pair against the sterically allowed regions. The PAE heatmap renders the predicted-aligned-error matrix.

— Structural neighborhood —

3Di is Foldseek's structural alphabet. Each residue is assigned one of twenty discrete states based on how its Cα sits relative to its spatial (not sequential) neighbors. Aligning 3Di strings finds structural homologs roughly as well as full 3D superposition, but orders of magnitude faster.

Nearest PDB neighbors are the top structural matches found by Foldseek when searching this structure against the entire Protein Data Bank. Each hit reports a TM-score (0 to 1; >0.5 almost always implies the same fold) and an E-value. These are *structural* homologs — they may share no detectable sequence similarity.

— Confidence and disorder —

For AlphaFold models, the B-factor field carries pLDDT — the model's own estimate of local accuracy on a 0–100 scale. Regions with pLDDT<50 should be treated as essentially unmodeled; they often correspond to intrinsically disordered segments.

Crystallographic B-factors measure how much each atom's electron density is smeared out, in Å². They rise in mobile loops and surface residues and fall in the buried interior. In AlphaFold models this column is repurposed to hold pLDDT instead.

Predicted aligned error is AlphaFold's pairwise confidence. Unlike pLDDT (per-residue), PAE is per-residue-pair and captures whether two parts of the structure are correctly placed relative to each other. Units are ångströms of expected positional error.